Protein AF-A0AAE3JE48-F1 (afdb_monomer_lite)

Organism: NCBI:txid2885348

InterPro domains:
  IPR009936 Domain of unknown function DUF1468 [PF07331] (24-184)

Radius of gyration: 23.4 Å; chains: 1; bounding box: 49×50×86 Å

pLDDT: mean 73.49, std 15.32, range [39.16, 92.94]

Sequence (184 aa):
MSYPKKNTDPSPEEKPFRSGEKGFAVFWLLFGGYFFYQSMKLYQKYPGLDSCAAVPLFVTGVIVVCALIILLIDRKKPSESSGKAAGEVFKATLHTMFPLDVLVTVLLILLYCVALNLRLGFYPSTSIFLWVAMTWFMRKNYLAAGRIDQKVLVRTAGKNLIWTALAIIFILIVFTYLFKVVLP

Secondary structure (DSSP, 8-state):
--PPP------TT-PPPPTTHHHHHHHHHHHHHHHHHHHHHHHHHS-STTSTTHHHHHHHHHHHHHHHHHHHHHTTSPPTTTTS-HHHHHHHHHHHH--HHHHHHHHHHHHHHHHHHTT--HHHHHHHHHHHHHHHHHHHHHHHTT---HHHHHHHHHHHHHHHHHHHHHHHHIIIIIS-----

Structure (mmCIF, N/CA/C/O backbone):
data_AF-A0AAE3JE48-F1
#
_entry.id   AF-A0AAE3JE48-F1
#
loop_
_atom_site.group_PDB
_atom_site.id
_atom_site.type_symbol
_atom_site.label_atom_id
_atom_site.label_alt_id
_atom_site.label_comp_id
_atom_site.label_asym_id
_atom_site.label_entity_id
_atom_site.label_seq_id
_atom_site.pdbx_PDB_ins_code
_atom_site.Cartn_x
_atom_site.Cartn_y
_atom_site.Cartn_z
_atom_site.occupancy
_atom_site.B_iso_or_equiv
_atom_site.auth_seq_id
_atom_site.auth_comp_id
_atom_site.auth_asym_id
_atom_site.auth_atom_id
_atom_site.pdbx_PDB_model_num
ATOM 1 N N . MET A 1 1 ? -18.434 6.881 66.670 1.00 43.75 1 MET A N 1
ATOM 2 C CA . MET A 1 1 ? -17.232 6.695 65.827 1.00 43.75 1 MET A CA 1
ATOM 3 C C . MET A 1 1 ? -17.700 6.370 64.419 1.00 43.75 1 MET A C 1
ATOM 5 O O . MET A 1 1 ? -18.180 5.272 64.186 1.00 43.75 1 MET A O 1
ATOM 9 N N . SER A 1 2 ? -17.694 7.367 63.534 1.00 39.75 2 SER A N 1
ATOM 10 C CA . SER A 1 2 ? -18.140 7.224 62.145 1.00 39.75 2 SER A CA 1
ATOM 11 C C . SER A 1 2 ? -16.919 6.880 61.296 1.00 39.75 2 SER A C 1
ATOM 13 O O . SER A 1 2 ? -15.980 7.671 61.240 1.00 39.75 2 SER A O 1
ATOM 15 N N . TYR A 1 3 ? -16.886 5.687 60.704 1.00 41.44 3 TYR A N 1
ATOM 16 C CA . TYR A 1 3 ? -15.836 5.329 59.752 1.00 41.44 3 TYR A CA 1
ATOM 17 C C . TYR A 1 3 ? -15.992 6.193 58.491 1.00 41.44 3 TYR A C 1
ATOM 19 O O . TYR A 1 3 ? -17.113 6.325 57.989 1.00 41.44 3 TYR A O 1
ATOM 27 N N . PRO A 1 4 ? -14.912 6.782 57.950 1.00 43.81 4 PRO A N 1
ATOM 28 C CA . PRO A 1 4 ? -15.006 7.521 56.702 1.00 43.81 4 PRO A CA 1
ATOM 29 C C . PRO A 1 4 ? -15.360 6.552 55.567 1.00 43.81 4 PRO A C 1
ATOM 31 O O . PRO A 1 4 ? -14.730 5.506 55.399 1.00 43.81 4 PRO A O 1
ATOM 34 N N . LYS A 1 5 ? -16.397 6.900 54.794 1.00 46.09 5 LYS A N 1
ATOM 35 C CA . LYS A 1 5 ? -16.767 6.194 53.563 1.00 46.09 5 LYS A CA 1
ATOM 36 C C . LYS A 1 5 ? -15.554 6.182 52.633 1.00 46.09 5 LYS A C 1
ATOM 38 O O . LYS A 1 5 ? -15.030 7.233 52.278 1.00 46.09 5 LYS A O 1
ATOM 43 N N . LYS A 1 6 ? -15.116 4.984 52.250 1.00 39.16 6 LYS A N 1
ATOM 44 C CA . LYS A 1 6 ? -14.109 4.765 51.212 1.00 39.16 6 LYS A CA 1
ATOM 45 C C . LYS A 1 6 ? -14.654 5.373 49.918 1.00 39.16 6 LYS A C 1
ATOM 47 O O . LYS A 1 6 ? -15.605 4.835 49.359 1.00 39.16 6 LYS A O 1
ATOM 52 N N . ASN A 1 7 ? -14.085 6.498 49.484 1.00 46.03 7 ASN A N 1
ATOM 53 C CA . ASN A 1 7 ? -14.291 7.026 48.140 1.00 46.03 7 ASN A CA 1
ATOM 54 C C . ASN A 1 7 ? -13.817 5.951 47.161 1.00 46.03 7 ASN A C 1
ATOM 56 O O . ASN A 1 7 ? -12.622 5.752 46.954 1.00 46.03 7 ASN A O 1
ATOM 60 N N . THR A 1 8 ? -14.762 5.187 46.627 1.00 48.09 8 THR A N 1
ATOM 61 C CA . THR A 1 8 ? -14.556 4.328 45.468 1.00 48.09 8 THR A CA 1
ATOM 62 C C . THR A 1 8 ? -14.622 5.208 44.231 1.00 48.09 8 THR A C 1
ATOM 64 O O . THR A 1 8 ? -15.579 5.132 43.465 1.00 48.09 8 THR A O 1
ATOM 67 N N . ASP A 1 9 ? -13.624 6.072 44.065 1.00 44.00 9 ASP A N 1
ATOM 68 C CA . ASP A 1 9 ? -13.302 6.555 42.730 1.00 44.00 9 ASP A CA 1
ATOM 69 C C . ASP A 1 9 ? -12.740 5.353 41.958 1.00 44.00 9 ASP A C 1
ATOM 71 O O . ASP A 1 9 ? -11.802 4.702 42.439 1.00 44.00 9 ASP A O 1
ATOM 75 N N . PRO A 1 10 ? -13.331 4.970 40.814 1.00 45.50 10 PRO A N 1
ATOM 76 C CA . PRO A 1 10 ? -12.774 3.906 40.000 1.00 45.50 10 PRO A CA 1
ATOM 77 C C . PRO A 1 10 ? -11.380 4.322 39.515 1.00 45.50 10 PRO A C 1
ATOM 79 O O . PRO A 1 10 ? -11.183 5.414 38.984 1.00 45.50 10 PRO A O 1
ATOM 82 N N . SER A 1 11 ? -10.415 3.425 39.730 1.00 41.44 11 SER A N 1
ATOM 83 C CA . SER A 1 11 ? -9.048 3.505 39.210 1.00 41.44 11 SER A CA 1
ATOM 84 C C . SER A 1 11 ? -9.045 3.890 37.717 1.00 41.44 11 SER A C 1
ATOM 86 O O . SER A 1 11 ? -9.883 3.374 36.974 1.00 41.44 11 SER A O 1
ATOM 88 N N . PRO A 1 12 ? -8.106 4.726 37.227 1.00 45.19 12 PRO A N 1
ATOM 89 C CA . PRO A 1 12 ? -8.073 5.177 35.831 1.00 45.19 12 PRO A CA 1
ATOM 90 C C . PRO A 1 12 ? -7.730 4.088 34.785 1.00 45.19 12 PRO A C 1
ATOM 92 O O . PRO A 1 12 ? -7.465 4.426 33.630 1.00 45.19 12 PRO A O 1
ATOM 95 N N . GLU A 1 13 ? -7.700 2.802 35.148 1.00 47.62 13 GLU A N 1
ATOM 96 C CA . GLU A 1 13 ? -7.029 1.748 34.366 1.00 47.62 13 GLU A CA 1
ATOM 97 C C . GLU A 1 13 ? -7.905 0.812 33.520 1.00 47.62 13 GLU A C 1
ATOM 99 O O . GLU A 1 13 ? -7.364 -0.027 32.808 1.00 47.62 13 GLU A O 1
ATOM 104 N N . GLU A 1 14 ? -9.222 0.985 33.451 1.00 45.25 14 GLU A N 1
ATOM 105 C CA . GLU A 1 14 ? -10.015 0.325 32.403 1.00 45.25 14 GLU A CA 1
ATOM 106 C C . GLU A 1 14 ? -10.804 1.368 31.632 1.00 45.25 14 GLU A C 1
ATOM 108 O O . GLU A 1 14 ? -11.976 1.626 31.894 1.00 45.25 14 GLU A O 1
ATOM 113 N N . LYS A 1 15 ? -10.145 1.987 30.644 1.00 43.25 15 LYS A N 1
ATOM 114 C CA . LYS A 1 15 ? -10.886 2.653 29.575 1.00 43.25 15 LYS A CA 1
ATOM 115 C C . LYS A 1 15 ? -11.733 1.583 28.892 1.00 43.25 15 LYS A C 1
ATOM 117 O O . LYS A 1 15 ? -11.156 0.657 28.314 1.00 43.25 15 LYS A O 1
ATOM 122 N N . PRO A 1 16 ? -13.064 1.681 28.949 1.00 44.25 16 PRO A N 1
ATOM 123 C CA . PRO A 1 16 ? -13.893 0.738 28.241 1.00 44.25 16 PRO A CA 1
ATOM 124 C C . PRO A 1 16 ? -13.615 0.853 26.737 1.00 44.25 16 PRO A C 1
ATOM 126 O O . PRO A 1 16 ? -13.377 1.933 26.190 1.00 44.25 16 PRO A O 1
ATOM 129 N N . PHE A 1 17 ? -13.552 -0.307 26.094 1.00 46.66 17 PHE A N 1
ATOM 130 C CA . PHE A 1 17 ? -13.231 -0.442 24.681 1.00 46.66 17 PHE A CA 1
ATOM 131 C C . PHE A 1 17 ? -14.253 0.304 23.816 1.00 46.66 17 PHE A C 1
ATOM 133 O O . PHE A 1 17 ? -15.467 0.146 23.991 1.00 46.66 17 PHE A O 1
ATOM 140 N N . ARG A 1 18 ? -13.762 1.123 22.878 1.00 49.22 18 ARG A N 1
ATOM 141 C CA . ARG A 1 18 ? -14.608 1.968 22.029 1.00 49.22 18 ARG A CA 1
ATOM 142 C C . ARG A 1 18 ? -15.508 1.079 21.168 1.00 49.22 18 ARG A C 1
ATOM 144 O O . ARG A 1 18 ? -15.057 0.159 20.490 1.00 49.22 18 ARG A O 1
ATOM 151 N N . SER A 1 19 ? -16.803 1.389 21.164 1.00 45.94 19 SER A N 1
ATOM 152 C CA . SER A 1 19 ? -17.818 0.760 20.308 1.00 45.94 19 SER A CA 1
ATOM 153 C C . SER A 1 19 ? -17.304 0.501 18.876 1.00 45.94 19 SER A C 1
ATOM 155 O O . SER A 1 19 ? -17.050 1.452 18.142 1.00 45.94 19 SER A O 1
ATOM 157 N N . GLY A 1 20 ? -17.188 -0.774 18.470 1.00 52.84 20 GLY A N 1
ATOM 158 C CA . GLY A 1 20 ? -16.808 -1.187 17.103 1.00 52.84 20 GLY A CA 1
ATOM 159 C C . GLY A 1 20 ? -15.596 -2.126 16.978 1.00 52.84 20 GLY A C 1
ATOM 160 O O . GLY A 1 20 ? -15.424 -2.763 15.941 1.00 52.84 20 GLY A O 1
ATOM 161 N N . GLU A 1 21 ? -14.785 -2.304 18.024 1.00 58.25 21 GLU A N 1
ATOM 162 C CA . GLU A 1 21 ? -13.522 -3.069 17.933 1.00 58.25 21 GLU A CA 1
ATOM 163 C C . GLU A 1 21 ? -13.700 -4.581 17.708 1.00 58.25 21 GLU A C 1
ATOM 165 O O . GLU A 1 21 ? -12.919 -5.201 16.987 1.00 58.25 21 GLU A O 1
ATOM 170 N N . LYS A 1 22 ? -14.779 -5.188 18.223 1.00 63.81 22 LYS A N 1
ATOM 171 C CA . LYS A 1 22 ? -15.080 -6.605 17.935 1.00 63.81 22 LYS A CA 1
ATOM 172 C C . LYS A 1 22 ? -15.478 -6.820 16.472 1.00 63.81 22 LYS A C 1
ATOM 174 O O . LYS A 1 22 ? -15.029 -7.779 15.850 1.00 63.81 22 LYS A O 1
ATOM 179 N N . GLY A 1 23 ? -16.266 -5.904 15.901 1.00 65.88 23 GLY A N 1
ATOM 180 C CA . GLY A 1 23 ? -16.585 -5.912 14.469 1.00 65.88 23 GLY A CA 1
ATOM 181 C C . GLY A 1 23 ? -15.339 -5.697 13.609 1.00 65.88 23 GLY A C 1
ATOM 182 O O . GLY A 1 23 ? -15.207 -6.302 12.547 1.00 65.88 23 GLY A O 1
ATOM 183 N N . PHE A 1 24 ? -14.385 -4.911 14.115 1.00 70.81 24 PHE A N 1
ATOM 184 C CA . PHE A 1 24 ? -13.105 -4.675 13.463 1.00 70.81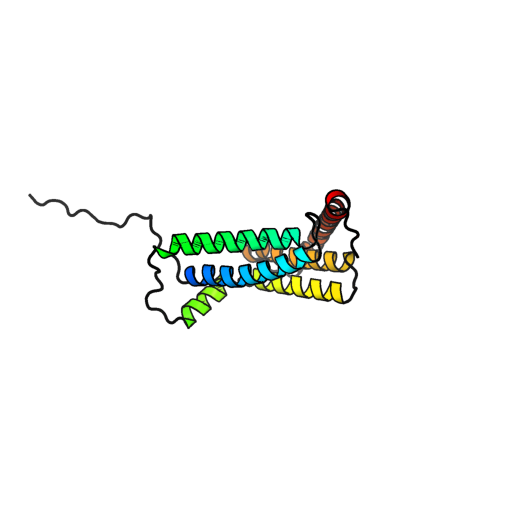 24 PHE A CA 1
ATOM 185 C C . PHE A 1 24 ? -12.225 -5.913 13.359 1.00 70.81 24 PHE A C 1
ATOM 187 O O . PHE A 1 24 ? -11.742 -6.224 12.269 1.00 70.81 24 PHE A O 1
ATOM 194 N N . ALA A 1 25 ? -12.076 -6.658 14.451 1.00 75.12 25 ALA A N 1
ATOM 195 C CA . ALA A 1 25 ? -11.304 -7.893 14.441 1.00 75.12 25 ALA A CA 1
ATOM 196 C C . ALA A 1 25 ? -11.934 -8.966 13.532 1.00 75.12 25 ALA A C 1
ATOM 198 O O . ALA A 1 25 ? -11.221 -9.626 12.779 1.00 75.12 25 ALA A O 1
ATOM 199 N N . VAL A 1 26 ? -13.269 -9.100 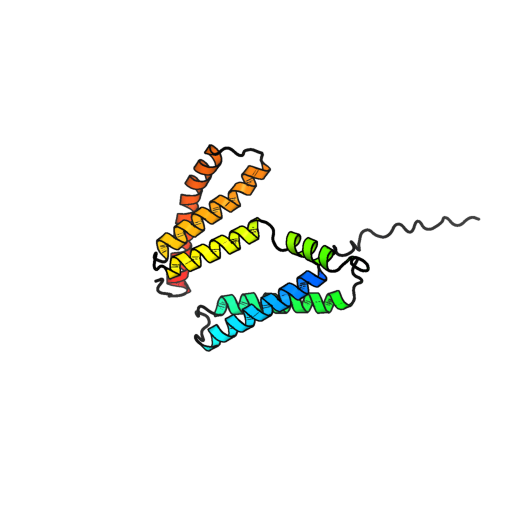13.532 1.00 78.19 26 VAL A N 1
ATOM 200 C CA . VAL A 1 26 ? -13.978 -10.041 12.640 1.00 78.19 26 VAL A CA 1
ATOM 201 C C . VAL A 1 26 ? -13.817 -9.651 11.170 1.00 78.19 26 VAL A C 1
ATOM 203 O O . VAL A 1 26 ? -13.519 -10.511 10.342 1.00 78.19 26 VAL A O 1
ATOM 206 N N . PHE A 1 27 ? -13.973 -8.368 10.834 1.00 82.06 27 PHE A N 1
ATOM 207 C CA . PHE A 1 27 ? -13.756 -7.886 9.470 1.00 82.06 27 PHE A CA 1
ATOM 208 C C . PHE A 1 27 ? -12.333 -8.188 8.994 1.00 82.06 27 PHE A C 1
ATOM 210 O O . PHE A 1 27 ? -12.164 -8.757 7.920 1.00 82.06 27 PHE A O 1
ATOM 217 N N . TRP A 1 28 ? -11.318 -7.873 9.803 1.00 82.56 28 TRP A N 1
ATOM 218 C CA . TRP A 1 28 ? -9.925 -8.163 9.464 1.00 82.56 28 TRP A CA 1
ATOM 219 C C . TRP A 1 28 ? -9.624 -9.651 9.361 1.00 82.56 28 TRP A C 1
ATOM 221 O O . TRP A 1 28 ? -8.809 -10.034 8.527 1.00 82.56 28 TRP A O 1
ATOM 231 N N . LEU A 1 29 ? -10.291 -10.492 10.150 1.00 86.62 29 LEU A N 1
ATOM 232 C CA . LEU A 1 29 ? -10.156 -11.937 10.029 1.00 86.62 29 LEU A CA 1
ATOM 233 C C . LEU A 1 29 ? -10.711 -12.438 8.689 1.00 86.62 29 LEU A C 1
ATOM 235 O O . LEU A 1 29 ? -10.039 -13.198 7.998 1.00 86.62 29 LEU A O 1
ATOM 239 N N . LEU A 1 30 ? -11.913 -12.000 8.303 1.00 87.69 30 LEU A N 1
ATOM 240 C CA . LEU A 1 30 ? -12.535 -12.398 7.036 1.00 87.69 30 LEU A CA 1
ATOM 241 C C . LEU A 1 30 ? -11.771 -11.830 5.834 1.00 87.69 30 LEU A C 1
ATOM 243 O O . LEU A 1 30 ? -11.439 -12.560 4.901 1.00 87.69 30 LEU A O 1
ATOM 247 N N . PHE A 1 31 ? -11.457 -10.536 5.876 1.00 87.38 31 PHE A N 1
ATOM 248 C CA . PHE A 1 31 ? -10.723 -9.837 4.828 1.00 87.38 31 PHE A CA 1
ATOM 249 C C . PHE A 1 31 ? -9.297 -10.384 4.703 1.00 87.38 31 PHE A C 1
ATOM 251 O O . PHE A 1 31 ? -8.886 -10.817 3.628 1.00 87.38 31 PHE A O 1
ATOM 258 N N . GLY A 1 32 ? -8.561 -10.451 5.813 1.00 87.50 32 GLY A N 1
ATOM 259 C CA . GLY A 1 32 ? -7.218 -11.023 5.869 1.00 87.50 32 GLY A CA 1
ATOM 260 C C . GLY A 1 32 ? -7.194 -12.488 5.448 1.00 87.50 32 GLY A C 1
ATOM 261 O O . GLY A 1 32 ? -6.331 -12.871 4.665 1.00 87.50 32 GLY A O 1
ATOM 262 N N . GLY A 1 33 ? -8.171 -13.289 5.879 1.00 90.81 33 GLY A N 1
ATOM 263 C CA . GLY A 1 33 ? -8.297 -14.697 5.500 1.00 90.81 33 GLY A CA 1
ATOM 264 C C . GLY A 1 33 ? -8.529 -14.896 4.002 1.00 90.81 33 GLY A C 1
ATOM 265 O O . GLY A 1 33 ? -7.891 -15.754 3.389 1.00 90.81 33 GLY A O 1
ATOM 266 N N . TYR A 1 34 ? -9.374 -14.066 3.385 1.00 92.62 34 TYR A N 1
ATOM 267 C CA . TYR A 1 34 ? -9.581 -14.082 1.936 1.00 92.62 34 TYR A CA 1
ATOM 268 C C . TYR A 1 34 ? -8.287 -13.765 1.170 1.00 92.62 34 TYR A C 1
ATOM 270 O O . TYR A 1 34 ? -7.905 -14.503 0.259 1.00 92.62 34 TYR A O 1
ATOM 278 N N . PHE A 1 35 ? -7.574 -12.702 1.554 1.00 91.56 35 PHE A N 1
ATOM 279 C CA . PHE A 1 35 ? -6.310 -12.339 0.903 1.00 91.56 35 PHE A CA 1
ATOM 280 C C . PHE A 1 35 ? -5.180 -13.332 1.196 1.00 91.56 35 PHE A C 1
ATOM 282 O O . PHE A 1 35 ? -4.337 -13.561 0.328 1.00 91.56 35 PHE A O 1
ATOM 289 N N . PHE A 1 36 ? -5.184 -13.969 2.367 1.00 92.25 36 PHE A N 1
ATOM 290 C CA . PHE A 1 36 ? -4.270 -15.058 2.696 1.00 92.25 36 PHE A CA 1
ATOM 291 C C . PHE A 1 36 ? -4.502 -16.264 1.787 1.00 92.25 36 PHE A C 1
ATOM 293 O O . PHE A 1 36 ? -3.552 -16.789 1.211 1.00 92.25 36 PHE A O 1
ATOM 300 N N . TYR A 1 37 ? -5.762 -16.650 1.570 1.00 92.94 37 TYR A N 1
ATOM 301 C CA . TYR A 1 37 ? -6.109 -17.720 0.636 1.00 92.94 37 TYR A CA 1
ATOM 302 C C . TYR A 1 37 ? -5.648 -17.408 -0.798 1.00 92.94 37 TYR A C 1
ATOM 304 O O . TYR A 1 37 ? -5.020 -18.250 -1.444 1.00 92.94 37 TYR A O 1
ATOM 312 N N . GLN A 1 38 ? -5.889 -16.185 -1.284 1.00 91.75 38 GLN A N 1
ATOM 313 C CA . GLN A 1 38 ? -5.429 -15.765 -2.614 1.0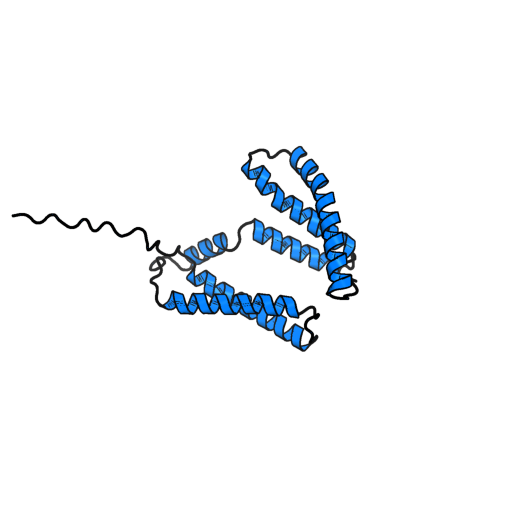0 91.75 38 GLN A CA 1
ATOM 314 C C . GLN A 1 38 ? -3.898 -15.765 -2.723 1.00 91.75 38 GLN A C 1
ATOM 316 O O . GLN A 1 38 ? -3.345 -16.261 -3.706 1.00 91.75 38 GLN A O 1
ATOM 321 N N . SER A 1 39 ? -3.206 -15.267 -1.695 1.00 89.38 39 SER A N 1
ATOM 322 C CA . SER A 1 39 ? -1.739 -15.249 -1.648 1.00 89.38 39 SER A CA 1
ATOM 323 C C . SER A 1 39 ? -1.162 -16.664 -1.602 1.00 89.38 39 SER A C 1
ATOM 325 O O . SER A 1 39 ? -0.180 -16.947 -2.283 1.00 89.38 39 SER A O 1
ATOM 327 N N . MET A 1 40 ? -1.807 -17.582 -0.874 1.00 90.31 40 MET A N 1
ATOM 328 C CA . MET A 1 40 ? -1.418 -18.993 -0.811 1.00 90.31 40 MET A CA 1
ATOM 329 C C . MET A 1 40 ? -1.563 -19.671 -2.174 1.00 90.31 40 MET A C 1
ATOM 331 O O . MET A 1 40 ? -0.650 -20.361 -2.626 1.00 90.31 40 MET A O 1
ATOM 335 N N . LYS A 1 41 ? -2.679 -19.432 -2.873 1.00 91.69 41 LYS A N 1
ATOM 336 C CA . LYS A 1 41 ? -2.892 -19.945 -4.233 1.00 91.69 41 LYS A CA 1
ATOM 337 C C . LYS A 1 41 ? -1.841 -19.413 -5.212 1.00 91.69 41 LYS A C 1
ATOM 339 O O . LYS A 1 41 ? -1.376 -20.152 -6.080 1.00 91.69 41 LYS A O 1
ATOM 344 N N . LEU A 1 42 ? -1.445 -18.148 -5.069 1.00 88.38 42 LEU A N 1
ATOM 345 C CA . LEU A 1 42 ? -0.388 -17.556 -5.888 1.00 88.38 42 LEU A CA 1
ATOM 346 C C . LEU A 1 42 ? 0.988 -18.162 -5.569 1.00 88.38 42 LEU A C 1
ATOM 348 O O . LEU A 1 42 ? 1.746 -18.452 -6.492 1.00 88.38 42 LEU A O 1
ATOM 352 N N . TYR A 1 43 ? 1.274 -18.422 -4.291 1.00 89.19 43 TYR A N 1
ATOM 353 C CA . TYR A 1 43 ? 2.518 -19.053 -3.844 1.00 89.19 43 TYR A CA 1
ATOM 354 C C . TYR A 1 43 ? 2.648 -20.497 -4.338 1.00 89.19 43 TYR A C 1
ATOM 356 O O . TYR A 1 43 ? 3.717 -20.907 -4.772 1.00 89.19 43 TYR A O 1
ATOM 364 N N . GLN A 1 44 ? 1.549 -21.255 -4.362 1.00 89.44 44 GLN A N 1
ATOM 365 C CA . GLN A 1 44 ? 1.535 -22.600 -4.950 1.00 89.44 44 GLN A CA 1
ATOM 366 C C . GLN A 1 44 ? 1.861 -22.589 -6.451 1.00 89.44 44 GLN A C 1
ATOM 368 O O . GLN A 1 44 ? 2.464 -23.533 -6.953 1.00 89.44 44 GLN A O 1
ATOM 373 N N . LYS A 1 45 ? 1.472 -21.528 -7.172 1.00 87.06 45 LYS A N 1
ATOM 374 C CA . LYS A 1 45 ? 1.755 -21.379 -8.607 1.00 87.06 45 LYS A CA 1
ATOM 375 C C . LYS A 1 45 ? 3.194 -20.929 -8.881 1.00 87.06 45 LYS A C 1
ATOM 377 O O . LYS A 1 45 ? 3.773 -21.342 -9.881 1.00 87.06 45 LYS A O 1
ATOM 382 N N . TYR A 1 46 ? 3.753 -20.092 -8.011 1.00 83.88 46 TYR A N 1
ATOM 383 C CA . TYR A 1 46 ? 5.119 -19.579 -8.109 1.00 83.88 46 TYR A CA 1
ATOM 384 C C . TYR A 1 46 ? 5.847 -19.792 -6.775 1.00 83.88 46 TYR A C 1
ATOM 386 O O . TYR A 1 46 ? 5.973 -18.846 -5.995 1.00 83.88 46 TYR A O 1
ATOM 394 N N . PRO A 1 47 ? 6.293 -21.026 -6.478 1.00 81.25 47 PRO A N 1
ATOM 395 C CA . PRO A 1 47 ? 6.969 -21.321 -5.222 1.00 81.25 47 PRO A CA 1
ATOM 396 C C . PRO A 1 47 ? 8.364 -20.686 -5.208 1.00 81.25 47 PRO A C 1
ATOM 398 O O . PRO A 1 47 ? 9.154 -20.880 -6.127 1.00 81.25 47 PRO A O 1
ATOM 401 N N . GLY A 1 48 ? 8.665 -19.927 -4.156 1.00 78.19 48 GLY A N 1
ATOM 402 C CA . GLY A 1 48 ? 9.953 -19.250 -3.984 1.00 78.19 48 GLY A CA 1
ATOM 403 C C . GLY A 1 48 ? 9.870 -18.134 -2.948 1.00 78.19 48 GLY A C 1
ATOM 404 O O . GLY A 1 48 ? 8.824 -17.498 -2.799 1.00 78.19 48 GLY A O 1
ATOM 405 N N . LEU A 1 49 ? 10.951 -17.896 -2.204 1.00 74.75 49 LEU A N 1
ATOM 406 C CA . LEU A 1 49 ? 11.026 -16.782 -1.242 1.00 74.75 49 LEU A CA 1
ATOM 407 C C . LEU A 1 49 ? 11.163 -15.420 -1.941 1.00 74.75 49 LEU A C 1
ATOM 409 O O . LEU A 1 49 ? 10.779 -14.396 -1.386 1.00 74.75 49 LEU A O 1
ATOM 413 N N . ASP A 1 50 ? 11.662 -15.432 -3.170 1.00 71.88 50 ASP A N 1
ATOM 414 C CA . ASP A 1 50 ? 11.751 -14.328 -4.126 1.00 71.88 50 ASP A CA 1
ATOM 415 C C . ASP A 1 50 ? 10.502 -14.208 -5.019 1.00 71.88 50 ASP A C 1
ATOM 417 O O . ASP A 1 50 ? 10.427 -13.340 -5.889 1.00 71.88 50 ASP A O 1
ATOM 421 N N . SER A 1 51 ? 9.492 -15.059 -4.806 1.00 77.69 51 SER A N 1
ATOM 422 C CA . SER A 1 51 ? 8.257 -15.018 -5.586 1.00 77.69 51 SER A CA 1
ATOM 423 C C . SER A 1 51 ? 7.424 -13.771 -5.284 1.00 77.69 51 SER A C 1
ATOM 425 O O . SER A 1 51 ? 7.378 -13.262 -4.161 1.00 77.69 51 SER A O 1
ATOM 427 N N . CYS A 1 52 ? 6.638 -13.343 -6.275 1.00 80.62 52 CYS A N 1
ATOM 428 C CA . CYS A 1 52 ? 5.655 -12.266 -6.122 1.00 80.62 52 CYS A CA 1
ATOM 429 C C . CYS A 1 52 ? 4.583 -12.540 -5.045 1.00 80.62 52 CYS A C 1
ATOM 431 O O . CYS A 1 52 ? 3.873 -11.622 -4.638 1.00 80.62 52 CYS A O 1
ATOM 433 N N . ALA A 1 53 ? 4.466 -13.787 -4.574 1.00 84.19 53 ALA A N 1
ATOM 434 C CA . ALA A 1 53 ? 3.503 -14.208 -3.566 1.00 84.19 53 ALA A CA 1
ATOM 435 C C . ALA A 1 53 ? 4.060 -14.209 -2.135 1.00 84.19 53 ALA A C 1
ATOM 437 O O . ALA A 1 53 ? 3.272 -14.161 -1.191 1.00 84.19 53 ALA A O 1
ATOM 438 N N . ALA A 1 54 ? 5.385 -14.246 -1.954 1.00 83.88 54 ALA A N 1
ATOM 439 C CA . ALA A 1 54 ? 6.007 -14.420 -0.641 1.00 83.88 54 ALA A CA 1
ATOM 440 C C . ALA A 1 54 ? 5.659 -13.280 0.333 1.00 83.88 54 ALA A C 1
ATOM 442 O O . ALA A 1 54 ? 5.214 -13.528 1.455 1.00 83.88 54 ALA A O 1
ATOM 443 N N . VAL A 1 55 ? 5.795 -12.026 -0.113 1.00 85.81 55 VAL A N 1
ATOM 444 C CA . VAL A 1 55 ? 5.489 -10.846 0.714 1.00 85.81 55 VAL A CA 1
ATOM 445 C C . VAL A 1 55 ? 3.987 -10.741 1.026 1.00 85.81 55 VAL A C 1
ATOM 447 O O . VAL A 1 55 ? 3.649 -10.638 2.208 1.00 85.81 55 VAL A O 1
ATOM 450 N N . PRO A 1 56 ? 3.063 -10.821 0.043 1.00 88.44 56 PRO A N 1
ATOM 451 C CA . PRO A 1 56 ? 1.628 -10.850 0.331 1.00 88.44 56 PRO A CA 1
ATOM 452 C C . PRO A 1 56 ? 1.220 -11.964 1.300 1.00 88.44 56 PRO A C 1
ATOM 454 O O . PRO A 1 56 ? 0.444 -11.713 2.224 1.00 88.44 56 PRO A O 1
ATOM 457 N N . LEU A 1 57 ? 1.769 -13.173 1.142 1.00 89.94 57 LEU A N 1
ATOM 458 C CA . LEU A 1 57 ? 1.468 -14.315 2.007 1.00 89.94 57 LEU A CA 1
ATOM 459 C C . LEU A 1 57 ? 1.906 -14.066 3.454 1.00 89.94 57 LEU A C 1
ATOM 461 O O . LEU A 1 57 ? 1.135 -14.313 4.381 1.00 89.94 57 LEU A O 1
ATOM 465 N N . PHE A 1 58 ? 3.115 -13.536 3.647 1.00 89.62 58 PHE A N 1
ATOM 466 C CA . PHE A 1 58 ? 3.622 -13.195 4.973 1.00 89.62 58 PHE A CA 1
ATOM 467 C C . PHE A 1 58 ? 2.745 -12.141 5.659 1.00 89.62 58 PHE A C 1
ATOM 469 O O . PHE A 1 58 ? 2.272 -12.355 6.776 1.00 89.62 58 PHE A O 1
ATOM 476 N N . VAL A 1 59 ? 2.473 -11.025 4.976 1.00 90.75 59 VAL A N 1
ATOM 477 C CA . VAL A 1 59 ? 1.702 -9.908 5.545 1.00 90.75 59 VAL A CA 1
ATOM 478 C C . VAL A 1 59 ? 0.276 -10.339 5.887 1.00 90.75 59 VAL A C 1
ATOM 480 O O . VAL A 1 59 ? -0.207 -10.074 6.987 1.00 90.75 59 VAL A O 1
ATOM 483 N N . THR A 1 60 ? -0.397 -11.041 4.973 1.00 91.94 60 THR A N 1
ATOM 484 C CA . THR A 1 60 ? -1.765 -11.531 5.207 1.00 91.94 60 THR A CA 1
ATOM 485 C C . THR A 1 60 ? -1.813 -12.592 6.305 1.00 91.94 60 THR A C 1
ATOM 487 O O . THR A 1 60 ? -2.751 -12.591 7.101 1.00 91.94 60 THR A O 1
ATOM 490 N N . GLY A 1 61 ? -0.781 -13.432 6.427 1.00 91.56 61 GLY A N 1
ATOM 491 C CA . GLY A 1 61 ? -0.653 -14.398 7.516 1.00 91.56 61 GLY A CA 1
ATOM 492 C C . GLY A 1 61 ? -0.547 -13.719 8.880 1.00 91.56 61 GLY A C 1
ATOM 493 O O . GLY A 1 61 ? -1.293 -14.064 9.797 1.00 91.56 61 GLY A O 1
ATOM 494 N N . VAL A 1 62 ? 0.308 -12.698 9.002 1.00 92.31 62 VAL A N 1
ATOM 495 C CA . VAL A 1 62 ? 0.433 -11.902 10.236 1.00 92.31 62 VAL A CA 1
ATOM 496 C C . VAL A 1 62 ? -0.897 -11.239 10.596 1.00 92.31 62 VAL A C 1
ATOM 498 O O . VAL A 1 62 ? -1.312 -11.301 11.751 1.00 92.31 62 VAL A O 1
ATOM 501 N N . ILE A 1 63 ? -1.604 -10.662 9.619 1.00 89.88 63 ILE A N 1
ATOM 502 C CA . ILE A 1 63 ? -2.923 -10.046 9.837 1.00 89.88 63 ILE A CA 1
ATOM 503 C C . ILE A 1 63 ? -3.922 -11.064 10.399 1.00 89.88 63 ILE A C 1
ATOM 505 O O . ILE A 1 63 ? -4.594 -10.769 11.387 1.00 89.88 63 ILE A O 1
ATOM 509 N N . VAL A 1 64 ? -4.003 -12.262 9.810 1.00 91.50 64 VAL A N 1
ATOM 510 C CA . VAL A 1 64 ? -4.906 -13.327 10.277 1.00 91.50 64 VAL A CA 1
ATOM 511 C C . VAL A 1 64 ? -4.546 -13.767 11.696 1.00 91.50 64 VAL A C 1
ATOM 513 O O . VAL A 1 64 ? -5.433 -13.864 12.542 1.00 91.50 64 VAL A O 1
ATOM 516 N N . VAL A 1 65 ? -3.261 -13.984 11.987 1.00 90.62 65 VAL A N 1
ATOM 517 C CA . VAL A 1 65 ? -2.797 -14.390 13.324 1.00 90.62 65 VAL A CA 1
ATOM 518 C C . VAL A 1 65 ? -3.122 -13.319 14.364 1.00 90.62 65 VAL A C 1
ATOM 520 O O . VAL A 1 65 ? -3.709 -13.633 15.399 1.00 90.62 65 VAL A O 1
ATOM 523 N N . CYS A 1 66 ? -2.816 -12.052 14.086 1.00 88.38 66 CYS A N 1
ATOM 524 C CA . CYS A 1 66 ? -3.141 -10.948 14.986 1.00 88.38 66 CYS A CA 1
ATOM 525 C C . CYS A 1 66 ? -4.656 -10.815 15.197 1.00 88.38 66 CYS A C 1
ATOM 527 O O . CYS A 1 66 ? -5.099 -10.663 16.335 1.00 88.38 66 CYS A O 1
ATOM 529 N N . ALA A 1 67 ? -5.463 -10.933 14.138 1.00 86.06 67 ALA A N 1
ATOM 530 C CA . ALA A 1 67 ? -6.921 -10.889 14.244 1.00 86.06 67 ALA A CA 1
ATOM 531 C C . ALA A 1 67 ? -7.475 -12.044 15.099 1.00 86.06 67 ALA A C 1
ATOM 533 O O . ALA A 1 67 ? -8.360 -11.826 15.927 1.00 86.06 67 ALA A O 1
ATOM 534 N N . LEU A 1 68 ? -6.923 -13.256 14.958 1.00 86.25 68 LEU A N 1
ATOM 535 C CA . LEU A 1 68 ? -7.269 -14.400 15.806 1.00 86.25 68 LEU A CA 1
ATOM 536 C C . LEU A 1 68 ? -6.895 -14.157 17.270 1.00 86.25 68 LEU A C 1
ATOM 538 O O . LEU A 1 68 ? -7.717 -14.410 18.147 1.00 86.25 68 LEU A O 1
ATOM 542 N N . ILE A 1 69 ? -5.691 -13.645 17.541 1.00 85.75 69 ILE A N 1
ATOM 543 C CA . ILE A 1 69 ? -5.239 -13.329 18.904 1.00 85.75 69 ILE A CA 1
ATOM 544 C C . ILE A 1 69 ? -6.182 -12.312 19.558 1.00 85.75 69 ILE A C 1
ATOM 546 O O . ILE A 1 69 ? -6.638 -12.547 20.677 1.00 85.75 69 ILE A O 1
ATOM 550 N N . ILE A 1 70 ? -6.530 -11.234 18.848 1.00 82.19 70 ILE A N 1
ATOM 551 C CA . ILE A 1 70 ? -7.471 -10.210 19.328 1.00 82.19 70 ILE A CA 1
ATOM 552 C C . ILE A 1 70 ? -8.823 -10.854 19.661 1.00 82.19 70 ILE A C 1
ATOM 554 O O . ILE A 1 70 ? -9.329 -10.695 20.768 1.00 82.19 70 ILE A O 1
ATOM 558 N N . LEU A 1 71 ? -9.377 -11.677 18.765 1.00 79.81 71 LEU A N 1
ATOM 559 C CA . LEU A 1 71 ? -10.654 -12.356 19.012 1.00 79.81 71 LEU A CA 1
ATOM 560 C C . LEU A 1 71 ? -10.604 -13.334 20.195 1.00 79.81 71 LEU A C 1
ATOM 562 O O . LEU A 1 71 ? -11.581 -13.442 20.938 1.00 79.81 71 LEU A O 1
ATOM 566 N N . LEU A 1 72 ? -9.495 -14.050 20.387 1.00 80.25 72 LEU A N 1
ATOM 567 C CA . LEU A 1 72 ? -9.337 -15.008 21.484 1.00 80.25 72 LEU A CA 1
ATOM 568 C C . LEU A 1 72 ? -9.180 -14.317 22.844 1.00 80.25 72 LEU A C 1
ATOM 570 O O . LEU A 1 72 ? -9.778 -14.773 23.823 1.00 80.25 72 LEU A O 1
ATOM 574 N N . ILE A 1 73 ? -8.425 -13.218 22.907 1.00 76.75 73 ILE A N 1
ATOM 575 C CA . ILE A 1 73 ? -8.219 -12.430 24.132 1.00 76.75 73 ILE A CA 1
ATOM 576 C C . ILE A 1 73 ? -9.493 -11.647 24.488 1.00 76.75 73 ILE A C 1
ATOM 578 O O . ILE A 1 73 ? -9.936 -11.667 25.641 1.00 76.75 73 ILE A O 1
ATOM 582 N N . ASP A 1 74 ? -10.150 -11.037 23.501 1.00 69.44 74 ASP A N 1
ATOM 583 C CA . ASP A 1 74 ? -11.305 -10.157 23.721 1.00 69.44 74 ASP A CA 1
ATOM 584 C C . ASP A 1 74 ? -12.644 -10.896 23.844 1.00 69.44 74 ASP A C 1
ATOM 586 O O . ASP A 1 74 ? -13.668 -10.291 24.190 1.00 69.44 74 ASP A O 1
ATOM 590 N N . ARG A 1 75 ? -12.660 -12.225 23.653 1.00 63.06 75 ARG A N 1
ATOM 591 C CA . ARG A 1 75 ? -13.829 -13.072 23.958 1.00 63.06 75 ARG A CA 1
ATOM 592 C C . ARG A 1 75 ? -14.294 -12.937 25.409 1.00 63.06 75 ARG A C 1
ATOM 594 O O . ARG A 1 75 ? -15.477 -13.136 25.667 1.00 63.06 75 ARG A O 1
ATOM 601 N N . LYS A 1 76 ? -13.390 -12.607 26.339 1.00 52.31 76 LYS A N 1
ATOM 602 C CA . LYS A 1 76 ? -13.677 -12.533 27.782 1.00 52.31 76 LYS A CA 1
ATOM 603 C C . LYS A 1 76 ? -14.019 -11.129 28.294 1.00 52.31 76 LYS A C 1
ATOM 605 O O . LYS A 1 76 ? -14.415 -11.010 29.448 1.00 52.31 76 LYS A O 1
ATOM 610 N N . LYS A 1 77 ? -13.894 -10.079 27.472 1.00 53.03 77 LYS A N 1
ATOM 611 C CA . LYS A 1 77 ? -14.149 -8.693 27.900 1.00 53.03 77 LYS A CA 1
ATOM 612 C C . LYS A 1 77 ? -15.555 -8.214 27.504 1.00 53.03 77 LYS A C 1
ATOM 614 O O . LYS A 1 77 ? -15.966 -8.431 26.352 1.00 53.03 77 LYS A O 1
ATOM 619 N N . PRO A 1 78 ? -16.304 -7.564 28.416 1.00 49.09 78 PRO A N 1
ATOM 620 C CA . PRO A 1 78 ? -17.587 -6.953 28.090 1.00 49.09 78 PRO A CA 1
ATOM 621 C C . PRO A 1 78 ? -17.369 -5.801 27.099 1.00 49.09 78 PRO A C 1
ATOM 623 O O . PRO A 1 78 ? -16.430 -5.023 27.222 1.00 49.09 78 PRO A O 1
ATOM 626 N N . SER A 1 79 ? -18.207 -5.727 26.065 1.00 48.44 79 SER A N 1
ATOM 627 C CA . SER A 1 79 ? -18.177 -4.637 25.084 1.00 48.44 79 SER A CA 1
ATOM 628 C C . SER A 1 79 ? -19.212 -3.586 25.477 1.00 48.44 79 SER A C 1
ATOM 630 O O . SER A 1 79 ? -20.364 -3.939 25.718 1.00 48.44 79 SER A O 1
ATOM 632 N N . GLU A 1 80 ? -18.841 -2.303 25.453 1.00 45.75 80 GLU A N 1
ATOM 633 C CA . GLU A 1 80 ? -19.766 -1.162 25.611 1.00 45.75 80 GLU A CA 1
ATOM 634 C C . GLU A 1 80 ? -20.882 -1.101 24.554 1.00 45.75 80 GLU A C 1
ATOM 636 O O . GLU A 1 80 ? -21.814 -0.310 24.660 1.00 45.75 80 GLU A O 1
ATOM 641 N N . SER A 1 81 ? -20.819 -1.946 23.523 1.00 45.94 81 SER A N 1
ATOM 642 C CA . SER A 1 81 ? -21.830 -2.038 22.469 1.00 45.94 81 SER A CA 1
ATOM 643 C C . SER A 1 81 ? -23.071 -2.856 22.866 1.00 45.94 81 SER A C 1
ATOM 645 O O . SER A 1 81 ? -23.882 -3.191 21.998 1.00 45.94 81 SER A O 1
ATOM 647 N N . SER A 1 82 ? -23.243 -3.202 24.143 1.00 40.75 82 SER A N 1
ATOM 648 C CA . SER A 1 82 ? -24.454 -3.868 24.631 1.00 40.75 82 SER A CA 1
ATOM 649 C C . SER A 1 82 ? -25.650 -2.905 24.598 1.00 40.75 82 SER A C 1
ATOM 651 O O . SER A 1 82 ? -25.932 -2.231 25.583 1.00 40.75 82 SER A O 1
ATOM 653 N N . GLY A 1 83 ? -26.344 -2.826 23.455 1.00 49.28 83 GLY A N 1
ATOM 654 C CA . GLY A 1 83 ? -27.623 -2.110 23.326 1.00 49.28 83 GLY A CA 1
ATOM 655 C C . GLY A 1 83 ? -27.775 -1.158 22.135 1.00 49.28 83 GLY A C 1
ATOM 656 O O . GLY A 1 83 ? -28.829 -0.542 22.010 1.00 49.28 83 GLY A O 1
ATOM 657 N N . LYS A 1 84 ? -26.779 -1.021 21.246 1.00 49.47 84 LYS A N 1
ATOM 658 C CA . LYS A 1 84 ? -26.900 -0.185 20.031 1.00 49.47 84 LYS A CA 1
ATOM 659 C C . LYS A 1 84 ? -27.226 -1.020 18.794 1.00 49.47 84 LYS A C 1
ATOM 661 O O . LYS A 1 84 ? -26.747 -2.143 18.652 1.00 49.47 84 LYS A O 1
ATOM 666 N N . ALA A 1 85 ? -28.033 -0.463 17.890 1.00 52.28 85 ALA A N 1
ATOM 667 C CA . ALA A 1 85 ? -28.426 -1.124 16.650 1.00 52.28 85 ALA A CA 1
ATOM 668 C C . ALA A 1 85 ? -27.191 -1.479 15.801 1.00 52.28 85 ALA A C 1
ATOM 670 O O . ALA A 1 85 ? -26.302 -0.648 15.598 1.00 52.28 85 ALA A O 1
ATOM 671 N N . ALA A 1 86 ? -27.153 -2.703 15.263 1.00 55.62 86 ALA A N 1
ATOM 672 C CA . ALA A 1 86 ? -26.017 -3.233 14.501 1.00 55.62 86 ALA A CA 1
ATOM 673 C C . ALA A 1 86 ? -25.573 -2.318 13.338 1.00 55.62 86 ALA A C 1
ATOM 675 O O . ALA A 1 86 ? -24.387 -2.252 13.021 1.00 55.62 86 ALA A O 1
ATOM 676 N N . GLY A 1 87 ? -26.505 -1.559 12.747 1.00 55.47 87 GLY A N 1
ATOM 677 C CA . GLY A 1 87 ? -26.224 -0.602 11.673 1.00 55.47 87 GLY A CA 1
ATOM 678 C C . GLY A 1 87 ? -25.435 0.641 12.109 1.00 55.47 87 GLY A C 1
ATOM 679 O O . GLY A 1 87 ? -24.579 1.110 11.360 1.00 55.47 87 GLY A O 1
ATOM 680 N N . GLU A 1 88 ? -25.656 1.158 13.320 1.00 61.53 88 GLU A N 1
ATOM 681 C CA . GLU A 1 88 ? -24.913 2.322 13.831 1.00 61.53 88 GLU A CA 1
ATOM 682 C C . GLU A 1 88 ? -23.490 1.941 14.237 1.00 61.53 88 GLU A C 1
ATOM 684 O O . GLU A 1 88 ? -22.539 2.668 13.943 1.00 61.53 88 GLU A O 1
ATOM 689 N N . VAL A 1 89 ? -23.334 0.757 14.836 1.00 61.97 89 VAL A N 1
ATOM 690 C CA . VAL A 1 89 ? -22.024 0.177 15.155 1.00 61.97 89 VAL A CA 1
ATOM 691 C C . VAL A 1 89 ? -21.247 -0.087 13.868 1.00 61.97 89 VAL A C 1
ATOM 693 O O . VAL A 1 89 ? -20.071 0.262 13.790 1.00 61.97 89 VAL A O 1
ATOM 696 N N . PHE A 1 90 ? -21.898 -0.614 12.828 1.00 63.69 90 PHE A N 1
ATOM 697 C CA . PHE A 1 90 ? -21.272 -0.833 11.524 1.00 63.69 90 PHE A CA 1
ATOM 698 C C . PHE A 1 90 ? -20.828 0.478 10.863 1.00 63.69 90 PHE A C 1
ATOM 700 O O . PHE A 1 90 ? -19.688 0.579 10.416 1.00 63.69 90 PHE A O 1
ATOM 707 N N . LYS A 1 91 ? -21.676 1.514 10.858 1.00 63.84 91 LYS A N 1
ATOM 708 C CA . LYS A 1 91 ? -21.343 2.823 10.270 1.00 63.84 91 LYS A CA 1
ATOM 709 C C . LYS A 1 91 ? -20.202 3.525 11.016 1.00 63.84 91 LYS A C 1
ATOM 711 O O . LYS A 1 91 ? -19.298 4.063 10.377 1.00 63.84 91 LYS A O 1
ATOM 716 N N . ALA A 1 92 ? -20.211 3.483 12.350 1.00 61.81 92 ALA A N 1
ATOM 717 C CA . ALA A 1 92 ? -19.130 4.025 13.174 1.00 61.81 92 ALA A CA 1
ATOM 718 C C . ALA A 1 92 ? -17.815 3.251 12.972 1.00 61.81 92 ALA A C 1
ATOM 720 O O . ALA A 1 92 ? -16.744 3.853 12.857 1.00 61.81 92 ALA A O 1
ATOM 721 N N . THR A 1 93 ? -17.904 1.924 12.850 1.00 65.69 93 THR A N 1
ATOM 722 C CA . THR A 1 93 ? -16.758 1.055 12.556 1.00 65.69 93 THR A CA 1
ATOM 723 C C . THR A 1 93 ? -16.189 1.365 11.174 1.00 65.69 93 THR A C 1
ATOM 725 O O . THR A 1 93 ? -14.987 1.565 11.054 1.00 65.69 93 THR A O 1
ATOM 728 N N . LEU A 1 94 ? -17.031 1.514 10.148 1.00 66.81 94 LEU A N 1
ATOM 729 C CA . LEU A 1 94 ? -16.597 1.805 8.780 1.00 66.81 94 LEU A CA 1
ATOM 730 C C . LEU A 1 94 ? -15.905 3.170 8.666 1.00 66.81 94 LEU A C 1
ATOM 732 O O . LEU A 1 94 ? -14.853 3.272 8.041 1.00 66.81 94 LEU A O 1
ATOM 736 N N . HIS A 1 95 ? -16.446 4.204 9.317 1.00 69.19 95 HIS A N 1
ATOM 737 C CA . HIS A 1 95 ? -15.818 5.529 9.350 1.00 69.19 95 HIS A CA 1
ATOM 738 C C . HIS A 1 95 ? -14.472 5.517 10.093 1.00 69.19 95 HIS A C 1
ATOM 740 O O . HIS A 1 95 ? -13.556 6.259 9.749 1.00 69.19 95 HIS A O 1
ATOM 746 N N . THR A 1 96 ? -14.339 4.662 11.109 1.00 67.31 96 THR A N 1
ATOM 747 C CA . THR A 1 96 ? -13.080 4.489 11.848 1.00 67.31 96 THR A CA 1
ATOM 748 C C . THR A 1 96 ? -12.067 3.664 11.045 1.00 67.31 96 THR A C 1
ATOM 750 O O . THR A 1 96 ? -10.874 3.954 11.074 1.00 67.31 96 THR A O 1
ATOM 753 N N . MET A 1 97 ? -12.537 2.663 10.299 1.00 68.12 97 MET A N 1
ATOM 754 C CA . MET A 1 97 ? -11.724 1.772 9.466 1.00 68.12 97 MET A CA 1
ATOM 755 C C . MET A 1 97 ? -11.171 2.434 8.211 1.00 68.12 97 MET A C 1
ATOM 757 O O . MET A 1 97 ? -10.042 2.145 7.820 1.00 68.12 97 MET A O 1
ATOM 761 N N . PHE A 1 98 ? -11.973 3.275 7.561 1.00 70.88 98 PHE A N 1
ATOM 762 C CA . PHE A 1 98 ? -11.645 3.883 6.277 1.00 70.88 98 PHE A CA 1
ATOM 763 C C . PHE A 1 98 ? -11.528 5.399 6.423 1.00 70.88 98 PHE A C 1
ATOM 765 O O . PHE A 1 98 ? -12.389 6.137 5.934 1.00 70.88 98 PHE A O 1
ATOM 772 N N . PRO A 1 99 ? -10.459 5.904 7.068 1.00 79.81 99 PRO A N 1
ATOM 773 C CA . PRO A 1 99 ? -10.147 7.315 6.954 1.00 79.81 99 PRO A CA 1
ATOM 774 C C . PRO A 1 99 ? -9.890 7.642 5.479 1.00 79.81 99 PRO A C 1
ATOM 776 O O . PRO A 1 99 ? -9.399 6.808 4.714 1.00 79.81 99 PRO A O 1
ATOM 779 N N . LEU A 1 100 ? -10.198 8.877 5.088 1.00 79.00 100 LEU A N 1
ATOM 780 C CA . LEU A 1 100 ? -10.082 9.349 3.705 1.00 79.00 100 LEU A CA 1
ATOM 781 C C . LEU A 1 100 ? -8.697 9.050 3.103 1.00 79.00 100 LEU A C 1
ATOM 783 O O . LEU A 1 100 ? -8.597 8.667 1.943 1.00 79.00 100 LEU A O 1
ATOM 787 N N . ASP A 1 101 ? -7.651 9.130 3.926 1.00 80.56 101 ASP A N 1
ATOM 788 C CA . ASP A 1 101 ? -6.276 8.776 3.571 1.00 80.56 101 ASP A CA 1
ATOM 789 C C . ASP A 1 101 ? -6.150 7.326 3.063 1.00 80.56 101 ASP A C 1
ATOM 791 O O . ASP A 1 101 ? -5.573 7.105 2.003 1.00 80.56 101 ASP A O 1
ATOM 795 N N . VAL A 1 102 ? -6.734 6.344 3.763 1.00 83.44 102 VAL A N 1
ATOM 796 C CA . VAL A 1 102 ? -6.710 4.922 3.361 1.00 83.44 102 VAL A CA 1
ATOM 797 C C . VAL A 1 102 ? -7.484 4.715 2.065 1.00 83.44 102 VAL A C 1
ATOM 799 O O . VAL A 1 102 ? -7.021 3.996 1.182 1.00 83.44 102 VAL A O 1
ATOM 802 N N . LEU A 1 103 ? -8.637 5.371 1.921 1.00 85.38 103 LEU A N 1
ATOM 803 C CA . LEU A 1 103 ? -9.461 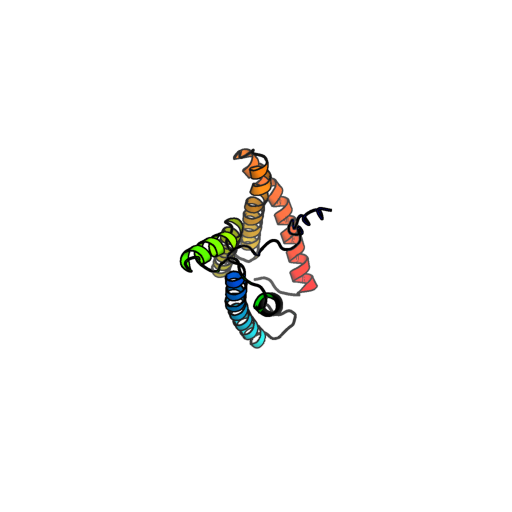5.259 0.719 1.00 85.38 103 LEU A CA 1
ATOM 804 C C . LEU A 1 103 ? -8.735 5.818 -0.514 1.00 85.38 103 LEU A C 1
ATOM 806 O O . LEU A 1 103 ? -8.751 5.189 -1.573 1.00 85.38 103 LEU A O 1
ATOM 810 N N . VAL A 1 104 ? -8.028 6.943 -0.364 1.00 86.75 104 VAL A N 1
ATOM 811 C CA . VAL A 1 104 ? -7.178 7.502 -1.425 1.00 86.75 104 VAL A CA 1
ATOM 812 C C . VAL A 1 104 ? -5.988 6.588 -1.727 1.00 86.75 104 VAL A C 1
ATOM 814 O O . VAL A 1 104 ? -5.687 6.388 -2.903 1.00 86.75 104 VAL A O 1
ATOM 817 N N . THR A 1 105 ? -5.349 5.970 -0.725 1.00 86.25 105 THR A N 1
ATOM 818 C CA . THR A 1 105 ? -4.288 4.973 -0.967 1.00 86.25 105 THR A CA 1
ATOM 819 C C . THR A 1 105 ? -4.797 3.816 -1.816 1.00 86.25 105 THR A C 1
ATOM 821 O O . THR A 1 105 ? -4.175 3.470 -2.817 1.00 86.25 105 THR A O 1
ATOM 824 N N . VAL A 1 106 ? -5.934 3.224 -1.436 1.00 88.00 106 VAL A N 1
ATOM 825 C CA . VAL A 1 106 ? -6.530 2.093 -2.162 1.00 88.00 106 VAL A CA 1
ATOM 826 C C . VAL A 1 106 ? -6.869 2.503 -3.594 1.00 88.00 106 VAL A C 1
ATOM 828 O O . VAL A 1 106 ? -6.533 1.777 -4.527 1.00 88.00 106 VAL A O 1
ATOM 831 N N . LEU A 1 107 ? -7.453 3.689 -3.789 1.00 90.88 107 LEU A N 1
ATOM 832 C CA . LEU A 1 107 ? -7.743 4.229 -5.117 1.00 90.88 107 LEU A CA 1
ATOM 833 C C . LEU A 1 107 ? -6.469 4.391 -5.963 1.00 90.88 107 LEU A C 1
ATOM 835 O O . LEU A 1 107 ? -6.442 3.962 -7.114 1.00 90.88 107 LEU A O 1
ATOM 839 N N . LEU A 1 108 ? -5.407 4.978 -5.403 1.00 89.88 108 LEU A N 1
ATOM 840 C CA . LEU A 1 108 ? -4.134 5.159 -6.105 1.00 89.88 108 LEU A CA 1
ATOM 841 C C . LEU A 1 108 ? -3.489 3.820 -6.470 1.00 89.88 108 LEU A C 1
ATOM 843 O O . LEU A 1 108 ? -2.966 3.690 -7.575 1.00 89.88 108 LEU A O 1
ATOM 847 N N . ILE A 1 109 ? -3.552 2.822 -5.583 1.00 89.88 109 ILE A N 1
ATOM 848 C CA . ILE A 1 109 ? -3.062 1.466 -5.868 1.00 89.88 109 ILE A CA 1
ATOM 849 C C . ILE A 1 109 ? -3.850 0.856 -7.031 1.00 89.88 109 ILE A C 1
ATOM 851 O O . ILE A 1 109 ? -3.244 0.328 -7.958 1.00 89.88 109 ILE A O 1
ATOM 855 N N . LEU A 1 110 ? -5.182 0.968 -7.030 1.00 91.25 110 LEU A N 1
ATOM 856 C CA . LEU A 1 110 ? -6.013 0.459 -8.125 1.00 91.25 110 LEU A CA 1
ATOM 857 C C . LEU A 1 110 ? -5.693 1.153 -9.455 1.00 91.25 110 LEU A C 1
ATOM 859 O O . LEU A 1 110 ? -5.522 0.474 -10.467 1.00 91.25 110 LEU A O 1
ATOM 863 N N . LEU A 1 111 ? -5.552 2.482 -9.457 1.00 90.06 111 LEU A N 1
ATOM 864 C CA . LEU A 1 111 ? -5.152 3.245 -10.645 1.00 90.06 111 LEU A CA 1
ATOM 865 C C . LEU A 1 111 ? -3.770 2.823 -11.151 1.00 90.06 111 LEU A C 1
ATOM 867 O O . LEU A 1 111 ? -3.579 2.674 -12.356 1.00 90.06 111 LEU A O 1
ATOM 871 N N . TYR A 1 112 ? -2.827 2.581 -10.243 1.00 87.31 112 TYR A N 1
ATOM 872 C CA . TYR A 1 112 ? -1.502 2.079 -10.586 1.00 87.31 112 TYR A CA 1
ATOM 873 C C . TYR A 1 112 ? -1.561 0.670 -11.197 1.00 87.31 112 TYR A C 1
ATOM 875 O O . TYR A 1 112 ? -0.954 0.431 -12.240 1.00 87.31 112 TYR A O 1
ATOM 883 N N . CYS A 1 113 ? -2.352 -0.244 -10.628 1.00 86.94 113 CYS A N 1
ATOM 884 C CA . CYS A 1 113 ? -2.575 -1.571 -11.207 1.00 86.94 113 CYS A CA 1
ATOM 885 C C . CYS A 1 113 ? -3.187 -1.492 -12.614 1.00 86.94 113 CYS A C 1
ATOM 887 O O . CYS A 1 113 ? -2.758 -2.218 -13.511 1.00 86.94 113 CYS A O 1
ATOM 889 N N . VAL A 1 114 ? -4.154 -0.594 -12.831 1.00 88.56 114 VAL A N 1
ATOM 890 C CA . VAL A 1 114 ? -4.743 -0.353 -14.158 1.00 88.56 114 VAL A CA 1
ATOM 891 C C . VAL A 1 114 ? -3.701 0.214 -15.125 1.00 88.56 114 VAL A C 1
ATOM 893 O O . VAL A 1 114 ? -3.609 -0.266 -16.252 1.00 88.56 114 VAL A O 1
ATOM 896 N N . ALA A 1 115 ? -2.878 1.172 -14.693 1.00 87.12 115 ALA A N 1
ATOM 897 C CA . ALA A 1 115 ? -1.809 1.741 -15.514 1.00 87.12 115 ALA A CA 1
ATOM 898 C C . ALA A 1 115 ? -0.795 0.672 -15.963 1.00 87.12 115 ALA A C 1
ATOM 900 O O . ALA A 1 115 ? -0.444 0.607 -17.144 1.00 87.12 115 ALA A O 1
ATOM 901 N N . LEU A 1 116 ? -0.392 -0.224 -15.056 1.00 83.75 116 LEU A N 1
ATOM 902 C CA . LEU A 1 116 ? 0.462 -1.362 -15.402 1.00 83.75 116 LEU A CA 1
ATOM 903 C C . LEU A 1 116 ? -0.225 -2.319 -16.387 1.00 83.75 116 LEU A C 1
ATOM 905 O O . LEU A 1 116 ? 0.405 -2.766 -17.345 1.00 83.75 116 LEU A O 1
ATOM 909 N N . ASN A 1 117 ? -1.519 -2.596 -16.202 1.00 84.88 117 ASN A N 1
ATOM 910 C CA . ASN A 1 117 ? -2.279 -3.467 -17.103 1.00 84.88 117 ASN A CA 1
ATOM 911 C C . ASN A 1 117 ? -2.420 -2.876 -18.521 1.00 84.88 117 ASN A C 1
ATOM 913 O O . ASN A 1 117 ? -2.435 -3.614 -19.504 1.00 84.88 117 ASN A O 1
ATOM 917 N N . LEU A 1 118 ? -2.456 -1.544 -18.642 1.00 86.19 118 LEU A N 1
ATOM 918 C CA . LEU A 1 118 ? -2.456 -0.814 -19.917 1.00 86.19 118 LEU A CA 1
ATOM 919 C C . LEU A 1 118 ? -1.068 -0.724 -20.581 1.00 86.19 118 LEU A C 1
ATOM 921 O O . LEU A 1 118 ? -0.925 -0.050 -21.599 1.00 86.19 118 LEU A O 1
ATOM 925 N N . ARG A 1 119 ? -0.050 -1.408 -20.037 1.00 81.62 119 ARG A N 1
ATOM 926 C CA . ARG A 1 119 ? 1.333 -1.430 -20.548 1.00 81.62 119 ARG A CA 1
ATOM 927 C C . ARG A 1 119 ? 1.993 -0.049 -20.621 1.00 81.62 119 ARG A C 1
ATOM 929 O O . ARG A 1 119 ? 2.871 0.165 -21.451 1.00 81.62 119 ARG A O 1
ATOM 936 N N . LEU A 1 120 ? 1.641 0.872 -19.718 1.00 74.75 120 LEU A N 1
ATOM 937 C CA . LEU A 1 120 ? 2.315 2.175 -19.605 1.00 74.75 120 LEU A CA 1
ATOM 938 C C . LEU A 1 120 ? 3.794 2.060 -19.184 1.00 74.75 120 LEU A C 1
ATOM 940 O O . LEU A 1 120 ? 4.496 3.062 -19.190 1.00 74.75 120 LEU A O 1
ATOM 944 N N . GLY A 1 121 ? 4.282 0.857 -18.862 1.00 76.50 121 GLY A N 1
ATOM 945 C CA . GLY A 1 121 ? 5.639 0.595 -18.386 1.00 76.50 121 GLY A CA 1
ATOM 946 C C . GLY A 1 121 ? 5.755 0.822 -16.880 1.00 76.50 121 GLY A C 1
ATOM 947 O O . GLY A 1 121 ? 5.110 1.718 -16.317 1.00 76.50 121 GLY A O 1
ATOM 948 N N . PHE A 1 122 ? 6.573 0.008 -16.208 1.00 77.31 122 PHE A N 1
ATOM 949 C CA . PHE A 1 122 ? 6.735 0.079 -14.755 1.00 77.31 122 PHE A CA 1
ATOM 950 C C . PHE A 1 122 ? 7.275 1.440 -14.294 1.00 77.31 122 PHE A C 1
ATOM 952 O O . PHE A 1 122 ? 6.744 2.037 -13.357 1.00 77.31 122 PHE A O 1
ATOM 959 N N . TYR A 1 123 ? 8.285 1.971 -14.983 1.00 79.62 123 TYR A N 1
ATOM 960 C CA . TYR A 1 123 ? 8.984 3.201 -14.602 1.00 79.62 123 TYR A CA 1
ATOM 961 C C . TYR A 1 123 ? 8.092 4.455 -14.554 1.00 79.62 123 TYR A C 1
ATOM 963 O O . TYR A 1 123 ? 8.016 5.079 -13.489 1.00 79.62 123 TYR A O 1
ATOM 971 N N . PRO A 1 124 ? 7.391 4.854 -15.636 1.00 83.19 124 PRO A N 1
ATOM 972 C CA . PRO A 1 124 ? 6.553 6.053 -15.600 1.00 83.19 124 PRO A CA 1
ATOM 973 C C . PRO A 1 124 ? 5.350 5.874 -14.669 1.00 83.19 124 PRO A C 1
ATOM 975 O O . PRO A 1 124 ? 5.023 6.794 -13.920 1.00 83.19 124 PRO A O 1
ATOM 978 N N . SER A 1 125 ? 4.749 4.679 -14.634 1.00 85.06 125 SER A N 1
ATOM 979 C CA . SER A 1 125 ? 3.611 4.382 -13.755 1.00 85.06 125 SER A CA 1
ATOM 980 C C . SER A 1 125 ? 4.002 4.510 -12.280 1.00 85.06 125 SER A C 1
ATOM 982 O O . SER A 1 125 ? 3.300 5.166 -11.511 1.00 85.06 125 SER A O 1
ATOM 984 N N . THR A 1 126 ? 5.153 3.949 -11.895 1.00 84.00 126 THR A N 1
ATOM 985 C CA . THR A 1 126 ? 5.676 4.010 -10.520 1.00 84.00 126 THR A CA 1
ATOM 986 C C . THR A 1 126 ? 6.053 5.436 -10.138 1.00 84.00 126 THR A C 1
ATOM 988 O O . THR A 1 126 ? 5.754 5.876 -9.029 1.00 84.00 126 THR A O 1
ATOM 991 N N . SER A 1 127 ? 6.656 6.184 -11.066 1.00 84.12 127 SER A N 1
ATOM 992 C CA . SER A 1 127 ? 7.036 7.582 -10.845 1.00 84.12 127 SER A CA 1
ATOM 993 C C . SER A 1 127 ? 5.819 8.462 -10.578 1.00 84.12 127 SER A C 1
ATOM 995 O O . SER A 1 127 ? 5.793 9.198 -9.593 1.00 84.12 127 SER A O 1
ATOM 997 N N . ILE A 1 128 ? 4.787 8.355 -11.420 1.00 86.44 128 ILE A N 1
ATOM 998 C CA . ILE A 1 128 ? 3.544 9.116 -11.259 1.00 86.44 128 ILE A CA 1
ATOM 999 C C . ILE A 1 128 ? 2.838 8.702 -9.964 1.00 86.44 128 ILE A C 1
ATOM 1001 O O . ILE A 1 128 ? 2.429 9.567 -9.191 1.00 86.44 128 ILE A O 1
ATOM 1005 N N . PHE A 1 129 ? 2.741 7.398 -9.691 1.00 87.50 129 PHE A N 1
ATOM 1006 C CA . PHE A 1 129 ? 2.118 6.882 -8.473 1.00 87.50 129 PHE A CA 1
ATOM 1007 C C . PHE A 1 129 ? 2.796 7.418 -7.204 1.00 87.50 129 PHE A C 1
ATOM 1009 O O . PHE A 1 129 ? 2.120 7.987 -6.345 1.00 87.50 129 PHE A O 1
ATOM 1016 N N . LEU A 1 130 ? 4.124 7.293 -7.101 1.00 86.25 130 LEU A N 1
ATOM 1017 C CA . LEU A 1 130 ? 4.890 7.777 -5.949 1.00 86.25 130 LEU A CA 1
ATOM 1018 C C . LEU A 1 130 ? 4.764 9.290 -5.786 1.00 86.25 130 LEU A C 1
ATOM 1020 O O . LEU A 1 130 ? 4.521 9.770 -4.678 1.00 86.25 130 LEU A O 1
ATOM 1024 N N . TRP A 1 131 ? 4.881 10.037 -6.884 1.00 85.12 131 TRP A N 1
ATOM 1025 C CA . TRP A 1 131 ? 4.803 11.491 -6.853 1.00 85.12 131 TRP A CA 1
ATOM 1026 C C . TRP A 1 131 ? 3.434 11.985 -6.374 1.00 85.12 131 TRP A C 1
ATOM 1028 O O . TRP A 1 131 ? 3.355 12.855 -5.496 1.00 85.12 131 TRP A O 1
ATOM 1038 N N . VAL A 1 132 ? 2.351 11.400 -6.897 1.00 86.62 132 VAL A N 1
ATOM 1039 C CA . VAL A 1 132 ? 0.977 11.731 -6.494 1.00 86.62 132 VAL A CA 1
ATOM 1040 C C . VAL A 1 132 ? 0.725 11.323 -5.043 1.00 86.62 132 VAL A C 1
ATOM 1042 O O . VAL A 1 132 ? 0.218 12.137 -4.268 1.00 86.62 132 VAL A O 1
ATOM 1045 N N . ALA A 1 133 ? 1.134 10.117 -4.640 1.00 85.38 133 ALA A N 1
ATOM 1046 C CA . ALA A 1 133 ? 0.958 9.635 -3.272 1.00 85.38 133 ALA A CA 1
ATOM 1047 C C . ALA A 1 133 ? 1.706 10.518 -2.259 1.00 85.38 133 ALA A C 1
ATOM 1049 O O . ALA A 1 133 ? 1.100 11.015 -1.308 1.00 85.38 133 ALA A O 1
ATOM 1050 N N . MET A 1 134 ? 2.995 10.800 -2.480 1.00 81.88 134 MET A N 1
ATOM 1051 C CA . MET A 1 134 ? 3.789 11.666 -1.596 1.00 81.88 134 MET A CA 1
ATOM 1052 C C . MET A 1 134 ? 3.200 13.075 -1.494 1.00 81.88 134 MET A C 1
ATOM 1054 O O . MET A 1 134 ? 3.119 13.639 -0.401 1.00 81.88 134 MET A O 1
ATOM 1058 N N . THR A 1 135 ? 2.755 13.644 -2.616 1.00 82.19 135 THR A N 1
ATOM 1059 C CA . THR A 1 135 ? 2.138 14.979 -2.642 1.00 82.19 135 THR A CA 1
ATOM 1060 C C . THR A 1 135 ? 0.823 15.005 -1.868 1.00 82.19 135 THR A C 1
ATOM 1062 O O . THR A 1 135 ? 0.579 15.951 -1.114 1.00 82.19 135 THR A O 1
ATOM 1065 N N . TRP A 1 136 ? 0.008 13.954 -1.982 1.00 81.44 136 TRP A N 1
ATOM 1066 C CA . TRP A 1 136 ? -1.236 13.832 -1.228 1.00 81.44 136 TRP A CA 1
ATOM 1067 C C . TRP A 1 136 ? -0.996 13.686 0.280 1.0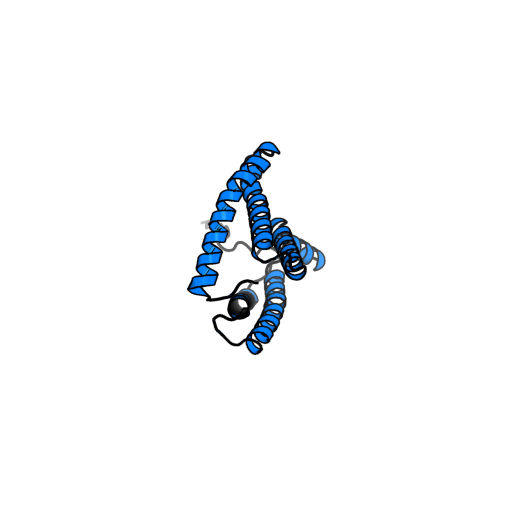0 81.44 136 TRP A C 1
ATOM 1069 O O . TRP A 1 136 ? -1.585 14.430 1.063 1.00 81.44 136 TRP A O 1
ATOM 1079 N N . PHE A 1 137 ? -0.090 12.801 0.711 1.00 80.25 137 PHE A N 1
ATOM 1080 C CA . PHE A 1 137 ? 0.161 12.581 2.142 1.00 80.25 137 PHE A CA 1
ATOM 1081 C C . PHE A 1 137 ? 0.875 13.754 2.815 1.00 80.25 137 PHE A C 1
ATOM 1083 O O . PHE A 1 137 ? 0.523 14.130 3.936 1.00 80.25 137 PHE A O 1
ATOM 1090 N N . MET A 1 138 ? 1.821 14.405 2.132 1.00 74.62 138 MET A N 1
ATOM 1091 C CA . MET A 1 138 ? 2.503 15.579 2.688 1.00 74.62 138 MET A CA 1
ATOM 1092 C C . MET A 1 138 ? 1.594 16.804 2.806 1.00 74.62 138 MET A C 1
ATOM 1094 O O . MET A 1 138 ? 1.858 17.670 3.643 1.00 74.62 138 MET A O 1
ATOM 1098 N N . ARG A 1 139 ? 0.489 16.873 2.046 1.00 71.44 139 ARG A N 1
ATOM 1099 C CA . ARG A 1 139 ? -0.523 17.933 2.187 1.00 71.44 139 ARG A CA 1
ATOM 1100 C C . ARG A 1 139 ? -1.042 18.027 3.624 1.00 71.44 139 ARG A C 1
ATOM 1102 O O . ARG A 1 139 ? -1.307 19.132 4.087 1.00 71.44 139 ARG A O 1
ATOM 1109 N N . LYS A 1 140 ? -1.152 16.909 4.348 1.00 65.69 140 LYS A N 1
ATOM 1110 C CA . LYS A 1 140 ? -1.700 16.868 5.714 1.00 65.69 140 LYS A CA 1
ATOM 1111 C C . LYS A 1 140 ? -0.878 17.676 6.722 1.00 65.69 140 LYS A C 1
ATOM 1113 O O . LYS A 1 140 ? -1.463 18.367 7.552 1.00 65.69 140 LYS A O 1
ATOM 1118 N N . ASN A 1 141 ? 0.449 17.690 6.583 1.00 66.44 141 ASN A N 1
ATOM 1119 C CA . ASN A 1 141 ? 1.321 18.534 7.409 1.00 66.44 141 ASN A CA 1
ATOM 1120 C C . ASN A 1 141 ? 1.057 20.031 7.180 1.00 66.44 141 ASN A C 1
ATOM 1122 O O . ASN A 1 141 ? 1.130 20.822 8.115 1.00 66.44 141 ASN A O 1
ATOM 1126 N N . TYR A 1 142 ? 0.706 20.423 5.953 1.00 63.00 142 TYR A N 1
ATOM 1127 C CA . TYR A 1 142 ? 0.370 21.810 5.617 1.00 63.00 142 TYR A CA 1
ATOM 1128 C C . TYR A 1 142 ? -1.085 22.171 5.956 1.00 63.00 142 TYR A C 1
ATOM 1130 O O . TYR A 1 142 ? -1.354 23.305 6.352 1.00 63.00 142 TYR A O 1
ATOM 1138 N N . LEU A 1 143 ? -2.006 21.201 5.876 1.00 59.00 143 LEU A N 1
ATOM 1139 C CA . LEU A 1 143 ? -3.394 21.324 6.338 1.00 59.00 143 LEU A CA 1
ATOM 1140 C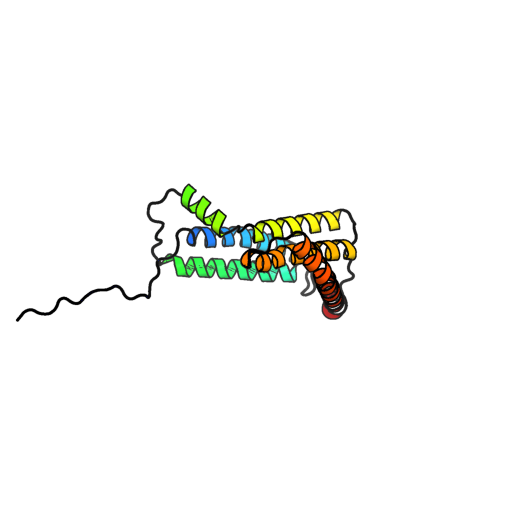 C . LEU A 1 143 ? -3.458 21.585 7.845 1.00 59.00 143 LEU A C 1
ATOM 1142 O O . LEU A 1 143 ? -4.178 22.480 8.276 1.00 59.00 143 LEU A O 1
ATOM 1146 N N . ALA A 1 144 ? -2.662 20.856 8.631 1.00 60.41 144 ALA A N 1
ATOM 1147 C CA . ALA A 1 144 ? -2.549 21.065 10.073 1.00 60.41 144 ALA A CA 1
ATOM 1148 C C . ALA A 1 144 ? -1.977 22.451 10.431 1.00 60.41 144 ALA A C 1
ATOM 1150 O O . ALA A 1 144 ? -2.280 22.990 11.489 1.00 60.41 144 ALA A O 1
ATOM 1151 N N . ALA A 1 145 ? -1.189 23.049 9.532 1.00 61.31 145 ALA A N 1
ATOM 1152 C CA . ALA A 1 145 ? -0.604 24.379 9.694 1.00 61.31 145 ALA A CA 1
ATOM 1153 C C . ALA A 1 145 ? -1.498 25.528 9.175 1.00 61.31 145 ALA A C 1
ATOM 1155 O O . ALA A 1 145 ? -1.045 26.672 9.136 1.00 61.31 145 ALA A O 1
ATOM 1156 N N . GLY A 1 146 ? -2.732 25.248 8.729 1.00 65.12 146 GLY A N 1
ATOM 1157 C CA . GLY A 1 146 ? -3.689 26.264 8.264 1.00 65.12 146 GLY A CA 1
ATOM 1158 C C . GLY A 1 146 ? -3.297 26.999 6.973 1.00 65.12 146 GLY A C 1
ATOM 1159 O O . GLY A 1 146 ? -3.926 27.990 6.619 1.00 65.12 146 GLY A O 1
ATOM 1160 N N . ARG A 1 147 ? -2.267 26.533 6.253 1.00 58.16 147 ARG A N 1
ATOM 1161 C CA . ARG A 1 147 ? -1.750 27.161 5.024 1.00 58.16 147 ARG A CA 1
ATOM 1162 C C . ARG A 1 147 ? -2.091 26.304 3.811 1.00 58.16 147 ARG A C 1
ATOM 1164 O O . ARG A 1 147 ? -1.262 25.523 3.341 1.00 58.16 147 ARG A O 1
ATOM 1171 N N . ILE A 1 148 ? -3.315 26.435 3.303 1.00 61.88 148 ILE A N 1
ATOM 1172 C CA . ILE A 1 148 ? -3.713 25.817 2.031 1.00 61.88 148 ILE A CA 1
ATOM 1173 C C . ILE A 1 148 ? -3.616 26.862 0.925 1.00 61.88 148 ILE A C 1
ATOM 1175 O O . ILE A 1 148 ? -4.618 27.414 0.490 1.00 61.88 148 ILE A O 1
ATOM 1179 N N . ASP A 1 149 ? -2.402 27.100 0.442 1.00 67.81 149 ASP A N 1
ATOM 1180 C CA . ASP A 1 149 ? -2.215 27.839 -0.803 1.00 67.81 149 ASP A CA 1
ATOM 1181 C C . ASP A 1 149 ? -1.889 26.863 -1.932 1.00 67.81 149 ASP A C 1
ATOM 1183 O O . ASP A 1 149 ? -1.021 25.995 -1.796 1.00 67.81 149 ASP A O 1
ATOM 1187 N N . GLN A 1 150 ? -2.518 27.049 -3.095 1.00 66.50 150 GLN A N 1
ATOM 1188 C CA . GLN A 1 150 ? -2.178 26.315 -4.322 1.00 66.50 150 GLN A CA 1
ATOM 1189 C C . GLN A 1 150 ? -0.677 26.441 -4.649 1.00 66.50 150 GLN A C 1
ATOM 1191 O O . GLN A 1 150 ? -0.048 25.489 -5.109 1.00 66.50 150 GLN A O 1
ATOM 1196 N N . LYS A 1 151 ? -0.065 27.582 -4.302 1.00 71.31 151 LYS A N 1
ATOM 1197 C CA . LYS A 1 151 ? 1.385 27.810 -4.407 1.00 71.31 151 LYS A CA 1
ATOM 1198 C C . LYS A 1 151 ? 2.209 26.874 -3.513 1.00 71.31 151 LYS A C 1
ATOM 1200 O O . LYS A 1 151 ? 3.279 26.430 -3.926 1.00 71.31 151 LYS A O 1
ATOM 1205 N N . VAL A 1 152 ? 1.728 26.549 -2.310 1.00 71.44 152 VAL A N 1
ATOM 1206 C CA . VAL A 1 152 ? 2.398 25.606 -1.397 1.00 71.44 152 VAL A CA 1
ATOM 1207 C C . VAL A 1 152 ? 2.313 24.190 -1.954 1.00 71.44 152 VAL A C 1
ATOM 1209 O O . VAL A 1 152 ? 3.324 23.495 -1.962 1.00 71.44 152 VAL A O 1
ATOM 1212 N N . LEU A 1 153 ? 1.161 23.790 -2.503 1.00 70.06 153 LEU A N 1
ATOM 1213 C CA . LEU A 1 153 ? 0.998 22.484 -3.153 1.00 70.06 153 LEU A CA 1
ATOM 1214 C C . LEU A 1 153 ? 1.967 22.295 -4.324 1.00 70.06 153 LEU A C 1
ATOM 1216 O O . LEU A 1 153 ? 2.656 21.281 -4.370 1.00 70.06 153 LEU A O 1
ATOM 1220 N N . VAL A 1 154 ? 2.088 23.283 -5.216 1.00 72.56 154 VAL A N 1
ATOM 1221 C CA . VAL A 1 154 ? 3.019 23.210 -6.357 1.00 72.56 154 VAL A CA 1
ATOM 1222 C C . VAL A 1 154 ? 4.477 23.172 -5.886 1.00 72.56 154 VAL A C 1
ATOM 1224 O O . VAL A 1 154 ? 5.273 22.381 -6.392 1.00 72.56 154 VAL A O 1
ATOM 1227 N N . ARG A 1 155 ? 4.840 23.965 -4.866 1.00 74.88 155 ARG A N 1
ATOM 1228 C CA . ARG A 1 155 ? 6.199 23.953 -4.298 1.00 74.88 155 ARG A CA 1
ATOM 1229 C C . ARG A 1 155 ? 6.535 22.612 -3.641 1.00 74.88 155 ARG A C 1
ATOM 1231 O O . ARG A 1 155 ? 7.656 22.128 -3.785 1.00 74.88 155 ARG A O 1
ATOM 1238 N N . THR A 1 156 ? 5.582 22.020 -2.928 1.00 72.25 156 THR A N 1
ATOM 1239 C CA . THR A 1 156 ? 5.729 20.698 -2.308 1.00 72.25 156 THR A CA 1
ATOM 1240 C C . THR A 1 156 ? 5.815 19.611 -3.372 1.00 72.25 156 THR A C 1
ATOM 1242 O O . THR A 1 156 ? 6.720 18.789 -3.304 1.00 72.25 156 THR A O 1
ATOM 1245 N N . ALA A 1 157 ? 4.977 19.660 -4.409 1.00 73.94 157 ALA A N 1
ATOM 1246 C CA . ALA A 1 157 ? 5.043 18.733 -5.536 1.00 73.94 157 ALA A CA 1
ATOM 1247 C C . ALA A 1 157 ? 6.410 18.784 -6.245 1.00 73.94 157 ALA A C 1
ATOM 1249 O O . ALA A 1 157 ? 6.974 17.737 -6.560 1.00 73.94 157 ALA A O 1
ATOM 1250 N N . GLY A 1 158 ? 6.988 19.979 -6.422 1.00 76.88 158 GLY A N 1
ATOM 1251 C CA . GLY A 1 158 ? 8.336 20.142 -6.976 1.00 76.88 158 GLY A CA 1
ATOM 1252 C C . GLY A 1 158 ? 9.431 19.529 -6.095 1.00 76.88 158 GLY A C 1
ATOM 1253 O O . GLY A 1 158 ? 10.288 18.803 -6.590 1.00 76.88 158 GLY A O 1
ATOM 1254 N N . LYS A 1 159 ? 9.379 19.744 -4.772 1.00 78.06 159 LYS A N 1
ATOM 1255 C CA . LYS A 1 159 ? 10.311 19.097 -3.824 1.00 78.06 159 LYS A CA 1
ATOM 1256 C C . LYS A 1 159 ? 10.141 17.577 -3.795 1.00 78.06 159 LYS A C 1
ATOM 1258 O O . LYS A 1 159 ? 11.124 16.846 -3.702 1.00 78.06 159 LYS A O 1
ATOM 1263 N N . ASN A 1 160 ? 8.905 17.103 -3.904 1.00 82.94 160 ASN A N 1
ATOM 1264 C CA . ASN A 1 160 ? 8.578 15.682 -3.893 1.00 82.94 160 ASN A CA 1
ATOM 1265 C C . ASN A 1 160 ? 9.059 14.960 -5.146 1.00 82.94 160 ASN A C 1
ATOM 1267 O O . ASN A 1 160 ? 9.241 13.749 -5.096 1.00 82.94 160 ASN A O 1
ATOM 1271 N N . LEU A 1 161 ? 9.325 15.675 -6.240 1.00 82.62 161 LEU A N 1
ATOM 1272 C CA . LEU A 1 161 ? 9.957 15.097 -7.421 1.00 82.62 161 LEU A CA 1
ATOM 1273 C C . LEU A 1 161 ? 11.352 14.536 -7.089 1.00 82.62 161 LEU A C 1
ATOM 1275 O O . LEU A 1 161 ? 11.691 13.438 -7.516 1.00 82.62 161 LEU A O 1
ATOM 1279 N N . ILE A 1 162 ? 12.126 15.249 -6.262 1.00 82.69 162 ILE A N 1
ATOM 1280 C CA . ILE A 1 162 ? 13.465 14.821 -5.823 1.00 82.69 162 ILE A CA 1
ATOM 1281 C C . ILE A 1 162 ? 13.359 13.579 -4.932 1.00 82.69 162 ILE A C 1
ATOM 1283 O O . ILE A 1 162 ? 14.080 12.605 -5.134 1.00 82.69 162 ILE A O 1
ATOM 1287 N N . TRP A 1 163 ? 12.420 13.583 -3.980 1.00 80.12 163 TRP A N 1
ATOM 1288 C CA . TRP A 1 163 ? 12.156 12.420 -3.127 1.00 80.12 163 TRP A CA 1
ATOM 1289 C C . TRP A 1 163 ? 11.667 11.214 -3.922 1.00 80.12 163 TRP A C 1
ATOM 1291 O O . TRP A 1 163 ? 12.069 10.089 -3.640 1.00 80.12 163 TRP A O 1
ATOM 1301 N N . THR A 1 164 ? 10.850 11.451 -4.947 1.00 82.50 164 THR A N 1
ATOM 1302 C CA . THR A 1 164 ? 10.376 10.408 -5.858 1.00 82.50 164 THR A CA 1
ATOM 1303 C C . THR A 1 164 ? 11.539 9.826 -6.656 1.00 82.50 164 THR A C 1
ATOM 1305 O O . THR A 1 164 ? 11.674 8.609 -6.716 1.00 82.50 164 THR A O 1
ATOM 1308 N N . ALA A 1 165 ? 12.424 10.666 -7.200 1.00 83.06 165 ALA A N 1
ATOM 1309 C CA . ALA A 1 165 ? 13.620 10.210 -7.904 1.00 83.06 165 ALA A CA 1
ATOM 1310 C C . ALA A 1 165 ? 14.528 9.364 -6.995 1.00 83.06 165 ALA A C 1
ATOM 1312 O O . ALA A 1 165 ? 14.959 8.283 -7.390 1.00 83.06 165 ALA A O 1
ATOM 1313 N N . LEU A 1 166 ? 14.754 9.804 -5.752 1.00 86.62 166 LEU A N 1
ATOM 1314 C CA . LEU A 1 166 ? 15.534 9.053 -4.766 1.00 86.62 166 LEU A CA 1
ATOM 1315 C C . LEU A 1 166 ? 14.871 7.712 -4.413 1.00 86.62 166 LEU A C 1
ATOM 1317 O O . LEU A 1 166 ? 15.549 6.687 -4.356 1.00 86.62 166 LEU A O 1
ATOM 1321 N N . ALA A 1 167 ? 13.548 7.697 -4.232 1.00 83.88 167 ALA A N 1
ATOM 1322 C CA . ALA A 1 167 ? 12.790 6.476 -3.974 1.00 83.88 167 ALA A CA 1
ATOM 1323 C C . ALA A 1 167 ? 12.855 5.497 -5.155 1.00 83.88 167 ALA A C 1
ATOM 1325 O O . ALA A 1 167 ? 13.040 4.305 -4.935 1.00 83.88 167 ALA A O 1
ATOM 1326 N N . ILE A 1 168 ? 12.768 5.980 -6.398 1.00 84.19 168 ILE A N 1
ATOM 1327 C CA . ILE A 1 168 ? 12.926 5.143 -7.595 1.00 84.19 168 ILE A CA 1
ATOM 1328 C C . ILE A 1 168 ? 14.330 4.545 -7.642 1.00 84.19 168 ILE A C 1
ATOM 1330 O O . ILE A 1 168 ? 14.454 3.342 -7.842 1.00 84.19 168 ILE A O 1
ATOM 1334 N N . ILE A 1 169 ? 15.379 5.341 -7.410 1.00 85.56 169 ILE A N 1
ATOM 1335 C CA . ILE A 1 169 ? 16.761 4.835 -7.362 1.00 85.56 169 ILE A CA 1
ATOM 1336 C C . ILE A 1 169 ? 16.882 3.723 -6.315 1.00 85.56 169 ILE A C 1
ATOM 1338 O O . ILE A 1 169 ? 17.418 2.656 -6.607 1.00 85.56 169 ILE A O 1
ATOM 1342 N N . PHE A 1 170 ? 16.333 3.937 -5.118 1.00 84.50 170 PHE A N 1
ATOM 1343 C CA . PHE A 1 170 ? 16.329 2.928 -4.063 1.00 84.50 170 PHE A CA 1
ATOM 1344 C C . PHE A 1 170 ? 15.572 1.656 -4.473 1.00 84.50 170 PHE A C 1
ATOM 1346 O O . PHE A 1 170 ? 16.100 0.555 -4.317 1.00 84.50 170 PHE A O 1
ATOM 1353 N N . ILE A 1 171 ? 14.371 1.795 -5.046 1.00 83.12 171 ILE A N 1
ATOM 1354 C CA . ILE A 1 171 ? 13.577 0.672 -5.565 1.00 83.12 171 ILE A CA 1
ATOM 1355 C C . ILE A 1 171 ? 14.388 -0.100 -6.604 1.00 83.12 171 ILE A C 1
ATOM 1357 O O . ILE A 1 171 ? 14.467 -1.320 -6.521 1.00 83.12 171 ILE A O 1
ATOM 1361 N N . LEU A 1 172 ? 15.046 0.578 -7.543 1.00 79.94 172 LEU A N 1
ATOM 1362 C CA . LEU A 1 172 ? 15.848 -0.087 -8.568 1.00 79.94 172 LEU A CA 1
ATOM 1363 C C . LEU A 1 172 ? 17.018 -0.855 -7.972 1.00 79.94 172 LEU A C 1
ATOM 1365 O O . LEU A 1 172 ? 17.250 -1.994 -8.374 1.00 79.94 172 LEU A O 1
ATOM 1369 N N . ILE A 1 173 ? 17.715 -0.280 -6.993 1.00 82.38 173 ILE A N 1
ATOM 1370 C CA . ILE A 1 173 ? 18.808 -0.972 -6.310 1.00 82.38 173 ILE A CA 1
ATOM 1371 C C . ILE A 1 173 ? 18.275 -2.236 -5.627 1.00 82.38 173 ILE A C 1
ATOM 1373 O O . ILE A 1 173 ? 18.808 -3.322 -5.839 1.00 82.38 173 ILE A O 1
ATOM 1377 N N . VAL A 1 174 ? 17.191 -2.129 -4.862 1.00 80.06 174 VAL A N 1
ATOM 1378 C CA . VAL A 1 174 ? 16.621 -3.270 -4.137 1.00 80.06 174 VAL A CA 1
ATOM 1379 C C . VAL A 1 174 ? 16.094 -4.341 -5.099 1.00 80.06 174 VAL A C 1
ATOM 1381 O O . VAL A 1 174 ? 16.445 -5.509 -4.971 1.00 80.06 174 VAL A O 1
ATOM 1384 N N . PHE A 1 175 ? 15.296 -3.980 -6.101 1.00 73.06 175 PHE A N 1
ATOM 1385 C CA . PHE A 1 175 ? 14.710 -4.965 -7.016 1.00 73.06 175 PHE A CA 1
ATOM 1386 C C . PHE A 1 175 ? 15.747 -5.621 -7.931 1.00 73.06 175 PHE A C 1
ATOM 1388 O O . PHE A 1 175 ? 15.657 -6.824 -8.182 1.00 73.06 175 PHE A O 1
ATOM 1395 N N . THR A 1 176 ? 16.760 -4.871 -8.367 1.00 73.69 176 THR A N 1
ATOM 1396 C CA . THR A 1 176 ? 17.810 -5.403 -9.247 1.00 73.69 176 THR A CA 1
ATOM 1397 C C . THR A 1 176 ? 18.820 -6.242 -8.469 1.00 73.69 176 THR A C 1
ATOM 1399 O O . THR A 1 176 ? 19.148 -7.349 -8.890 1.00 73.69 176 THR A O 1
ATOM 1402 N N . TYR A 1 177 ? 19.311 -5.749 -7.327 1.00 74.12 177 TYR A N 1
ATOM 1403 C CA . TYR A 1 177 ? 20.404 -6.405 -6.603 1.00 74.12 177 TYR A CA 1
ATOM 1404 C C . TYR A 1 177 ? 19.930 -7.400 -5.542 1.00 74.12 177 TYR A C 1
ATOM 1406 O O . TYR A 1 177 ? 20.581 -8.427 -5.360 1.00 74.12 177 TYR A O 1
ATOM 1414 N N . LEU A 1 178 ? 18.820 -7.122 -4.851 1.00 68.31 178 LEU A N 1
ATOM 1415 C CA . LEU A 1 178 ? 18.320 -7.980 -3.772 1.00 68.31 178 LEU A CA 1
ATOM 1416 C C . LEU A 1 178 ? 17.370 -9.054 -4.306 1.00 68.31 178 LEU A C 1
ATOM 1418 O O . LEU A 1 178 ? 17.520 -10.221 -3.960 1.00 68.31 178 LEU A O 1
ATOM 1422 N N . PHE A 1 179 ? 16.432 -8.674 -5.178 1.00 66.56 179 PHE A N 1
ATOM 1423 C CA . PHE A 1 179 ? 15.424 -9.603 -5.703 1.00 66.56 179 PHE A CA 1
ATOM 1424 C C . PHE A 1 179 ? 15.758 -10.191 -7.083 1.00 66.56 179 PHE A C 1
ATOM 1426 O O . PHE A 1 179 ? 15.115 -11.153 -7.485 1.00 66.56 179 PHE A O 1
ATOM 1433 N N . LYS A 1 180 ? 16.757 -9.658 -7.807 1.00 62.38 180 LYS A N 1
ATOM 1434 C CA . LYS A 1 180 ? 17.127 -10.087 -9.176 1.00 62.38 180 LYS A CA 1
ATOM 1435 C C . LYS A 1 180 ? 15.929 -10.173 -10.139 1.00 62.38 180 LYS A C 1
ATOM 1437 O O . LYS A 1 180 ? 15.922 -10.985 -11.062 1.00 62.38 180 LYS A O 1
ATOM 1442 N N . VAL A 1 181 ? 14.909 -9.342 -9.930 1.00 63.06 181 VAL A N 1
ATOM 1443 C CA . VAL A 1 181 ? 13.694 -9.345 -10.752 1.00 63.06 181 VAL A CA 1
ATOM 1444 C C . VAL A 1 181 ? 13.897 -8.418 -11.943 1.00 63.06 181 VAL A C 1
ATOM 1446 O O . VAL A 1 181 ? 14.223 -7.243 -11.777 1.00 63.06 181 VAL A O 1
ATOM 1449 N N . VAL A 1 182 ? 13.659 -8.933 -13.150 1.00 57.75 182 VAL A N 1
ATOM 1450 C CA . VAL A 1 182 ? 13.557 -8.110 -14.360 1.00 57.75 182 VAL A CA 1
ATOM 1451 C C . VAL A 1 182 ? 12.196 -7.414 -14.329 1.00 57.75 182 VAL A C 1
ATOM 1453 O O . VAL A 1 182 ? 11.158 -8.064 -14.446 1.00 57.75 182 VAL A O 1
ATOM 1456 N N . LEU A 1 183 ? 12.199 -6.101 -14.096 1.00 57.81 183 LEU A N 1
ATOM 1457 C CA . LEU A 1 183 ? 10.986 -5.283 -14.075 1.00 57.81 183 LEU A CA 1
ATOM 1458 C C . LEU A 1 183 ? 10.477 -5.073 -15.521 1.00 57.81 183 LEU A C 1
ATOM 1460 O O . LEU A 1 183 ? 11.295 -4.734 -16.378 1.00 57.81 183 LEU A O 1
ATOM 1464 N N . PRO A 1 184 ? 9.178 -5.296 -15.804 1.00 55.16 184 PRO A N 1
ATOM 1465 C CA . PRO A 1 184 ? 8.598 -5.176 -17.146 1.00 55.16 184 PRO A CA 1
ATOM 1466 C C . PRO A 1 184 ? 8.384 -3.732 -17.633 1.00 55.16 184 PRO A C 1
ATOM 1468 O O . PRO A 1 184 ? 8.209 -2.806 -16.803 1.00 55.16 184 PRO A O 1
#

Foldseek 3Di:
DDDDPPPCPDDPPDPADPQQVLVVLVVLLVVLVVQLVVLVVQCVVPPDCLDPSNVSNVVSVVSNVVSVVCCVVCVPPDHPPVPDDPVVSVVVNVCVVDPVLNVVVVVLVVVLVVCVVVVVFPVVSQLVSQLVNQLVVVVVVVVVVVDDDPVVSVVSSVVSNVVSVVVVVVVCCCCCPVSVDDGD